Protein AF-A0A1V2P3R8-F1 (afdb_monomer)

Solvent-accessible surface area (backbone atoms only — not comparable to full-atom values): 15754 Å² total; per-residue (Å²): 132,88,71,80,65,53,64,70,58,32,22,53,51,29,21,52,52,18,46,53,40,18,51,54,9,48,53,32,39,76,72,69,43,50,71,68,11,48,52,36,22,52,50,11,49,53,39,21,54,26,21,54,45,32,65,44,81,68,25,54,70,67,24,27,51,45,20,42,51,50,11,52,54,23,34,62,60,14,34,60,38,55,56,49,51,51,42,28,70,30,47,74,46,64,100,39,68,70,55,50,50,51,16,49,50,22,35,50,49,13,52,29,20,41,51,24,15,54,55,21,46,33,43,55,69,67,26,38,68,81,58,63,44,75,93,62,99,80,75,76,79,74,72,74,82,51,72,65,54,52,51,39,31,51,51,13,41,57,35,32,45,65,37,36,51,53,41,43,42,23,37,72,69,43,59,59,93,86,40,67,51,83,73,38,63,80,40,52,60,56,30,12,58,35,23,73,72,34,38,41,58,67,38,53,51,50,52,52,49,41,52,48,44,48,30,46,64,44,72,73,40,69,76,47,63,66,64,76,56,43,53,58,27,55,51,44,23,34,30,19,63,47,10,52,54,38,45,54,49,38,58,35,39,76,71,65,76,41,89,69,97,57,64,60,66,61,50,44,40,45,15,46,12,38,16,39,27,5,48,20,26,41,54,33,37,54,51,36,53,64,59,65,49,61,77,77,78,73,77,70,76,71,77,78,76,74,88,127

Radius of gyration: 23.2 Å; Cα contacts (8 Å, |Δi|>4): 422; chains: 1; bounding box: 75×40×68 Å

Sequence (308 aa):
MTGRSWPRWSAHAAAGWAAAAAGLGAYRIAGGTTTAGWLIAAGGLVGFLVAVACTRPKPPAAAWLGAFAVAAFALAGGVFTVLTVVAFALTGTVDSWTGAARQALCLLGGILFTATAVAARRRAHGLCPRCAQVHDANEPPPPPVSKGVRRTAIAGAVAFVPYVVMKVLWAIGLRIDGMAGPDLTTSDGLYGFLGRYGIDGTSLAALMGMVLLWALVSQWGQVVPRWLLLAPAWLAALLGPYGVVGMGWVLLALTGAVHSELPVWVVAVGALGFGGFGVAAAVTALSFQRRTRPRCVNPQPLPHREPS

Nearest PDB structures (foldseek):
  5aym-assembly1_A  TM=2.188E-01  e=1.722E+00  Bdellovibrio bacteriovorus HD100
  6s4m-assembly1_A  TM=1.386E-01  e=3.645E+00  Homo sapiens
  4u4w-assembly1_A  TM=1.882E-01  e=7.715E+00  Escherichia coli str. K-12 substr. MG1655

Structure (mmCIF, N/CA/C/O backbone):
data_AF-A0A1V2P3R8-F1
#
_entry.id   AF-A0A1V2P3R8-F1
#
loop_
_atom_site.group_PDB
_atom_site.id
_atom_site.type_symbol
_atom_site.label_atom_id
_atom_site.label_alt_id
_atom_site.label_comp_id
_atom_site.label_asym_id
_atom_site.label_entity_id
_atom_site.label_seq_id
_atom_site.pdbx_PDB_ins_code
_atom_site.Cartn_x
_atom_site.Cartn_y
_atom_site.Cartn_z
_atom_site.occupancy
_atom_site.B_iso_or_equiv
_atom_site.auth_seq_id
_atom_site.auth_comp_id
_atom_site.auth_asym_id
_atom_site.auth_atom_id
_atom_site.pdbx_PDB_model_num
ATOM 1 N N . MET A 1 1 ? -22.130 -13.294 27.225 1.00 44.69 1 MET A N 1
ATOM 2 C CA . MET A 1 1 ? -21.576 -13.183 25.856 1.00 44.69 1 MET A CA 1
ATOM 3 C C . MET A 1 1 ? -20.114 -12.773 25.952 1.00 44.69 1 MET A C 1
ATOM 5 O O . MET A 1 1 ? -19.834 -11.633 26.299 1.00 44.69 1 MET A O 1
ATOM 9 N N . THR A 1 2 ? -19.177 -13.686 25.700 1.00 48.47 2 THR A N 1
ATOM 10 C CA . THR A 1 2 ? -17.743 -13.379 25.582 1.00 48.47 2 THR A CA 1
ATOM 11 C C . THR A 1 2 ? -17.521 -12.610 24.281 1.00 48.47 2 THR A C 1
ATOM 13 O O . THR A 1 2 ? -17.147 -13.158 23.246 1.00 48.47 2 THR A O 1
ATOM 16 N N . GLY A 1 3 ? -17.866 -11.320 24.307 1.00 48.50 3 GLY A N 1
ATOM 17 C CA . GLY A 1 3 ? -17.693 -10.418 23.181 1.00 48.50 3 GLY A CA 1
ATOM 18 C C . GLY A 1 3 ? -16.234 -10.460 22.758 1.00 48.50 3 GLY A C 1
ATOM 19 O O . GLY A 1 3 ? -15.368 -10.014 23.507 1.00 48.50 3 GLY A O 1
ATOM 20 N N . ARG A 1 4 ? -15.959 -11.041 21.584 1.00 54.03 4 ARG A N 1
ATOM 21 C CA . ARG A 1 4 ? -14.623 -11.060 20.984 1.00 54.03 4 ARG A CA 1
ATOM 22 C C . ARG A 1 4 ? -14.153 -9.613 20.884 1.00 54.03 4 ARG A C 1
ATOM 24 O O . ARG A 1 4 ? -14.560 -8.880 19.982 1.00 54.03 4 ARG A O 1
ATOM 31 N N . SER A 1 5 ? -13.344 -9.190 21.852 1.00 65.19 5 SER A N 1
ATOM 32 C CA . SER A 1 5 ? -12.730 -7.874 21.865 1.00 65.19 5 SER A CA 1
ATOM 33 C C . SER A 1 5 ? -11.930 -7.755 20.576 1.00 65.19 5 SER A C 1
ATOM 35 O O . SER A 1 5 ? -11.026 -8.561 20.346 1.00 65.19 5 SER A O 1
ATOM 37 N N . TRP A 1 6 ? -12.279 -6.787 19.728 1.00 65.12 6 TRP A N 1
ATOM 38 C CA . TRP A 1 6 ? -11.450 -6.411 18.583 1.00 65.12 6 TRP A CA 1
ATOM 39 C C . TRP A 1 6 ? -10.002 -6.289 19.038 1.00 65.12 6 TRP A C 1
ATOM 41 O O . TRP A 1 6 ? -9.759 -5.821 20.157 1.00 65.12 6 TRP A O 1
ATOM 51 N N . PRO A 1 7 ? -9.059 -6.789 18.241 1.00 77.94 7 PRO A N 1
ATOM 52 C CA . PRO A 1 7 ? -7.950 -7.499 18.824 1.00 77.94 7 PRO A CA 1
ATOM 53 C C . PRO A 1 7 ? -7.069 -6.618 19.698 1.00 77.94 7 PRO A C 1
ATOM 55 O O . PRO A 1 7 ? -6.295 -5.804 19.204 1.00 77.94 7 PRO A O 1
ATOM 58 N N . ARG A 1 8 ? -7.130 -6.855 21.014 1.00 84.62 8 ARG A N 1
ATOM 59 C CA . ARG A 1 8 ? -6.139 -6.337 21.969 1.00 84.62 8 ARG A CA 1
ATOM 60 C C . ARG A 1 8 ? -4.718 -6.748 21.562 1.00 84.62 8 ARG A C 1
ATOM 62 O O . ARG A 1 8 ? -3.776 -6.021 21.856 1.00 84.62 8 ARG A O 1
ATOM 69 N N . TRP A 1 9 ? -4.582 -7.851 20.815 1.00 92.62 9 TRP A N 1
ATOM 70 C CA . TRP A 1 9 ? -3.307 -8.311 20.274 1.00 92.62 9 TRP A CA 1
ATOM 71 C C . TRP A 1 9 ? -2.629 -7.286 19.364 1.00 92.62 9 TRP A C 1
ATOM 73 O O . TRP A 1 9 ? -1.408 -7.295 19.315 1.00 92.62 9 TRP A O 1
ATOM 83 N N . SER A 1 10 ? -3.355 -6.380 18.688 1.00 94.94 10 SER A N 1
ATOM 84 C CA . SER A 1 10 ? -2.720 -5.476 17.716 1.00 94.94 10 SER A CA 1
ATOM 85 C C . SER A 1 10 ? -1.716 -4.533 18.378 1.00 94.94 10 SER A C 1
ATOM 87 O O . SER A 1 10 ? -0.622 -4.354 17.856 1.00 94.94 10 SER A O 1
ATOM 89 N N . ALA A 1 11 ? -2.058 -3.985 19.550 1.00 95.56 11 ALA A N 1
ATOM 90 C CA . ALA A 1 11 ? -1.170 -3.105 20.305 1.00 95.56 11 ALA A CA 1
ATOM 91 C C . ALA A 1 11 ? 0.061 -3.863 20.825 1.00 95.56 11 ALA A C 1
ATOM 93 O O . ALA A 1 11 ? 1.173 -3.352 20.748 1.00 95.56 11 ALA A O 1
ATOM 94 N N . HIS A 1 12 ? -0.119 -5.102 21.291 1.00 96.31 12 HIS A N 1
ATOM 95 C CA . HIS A 1 12 ? 0.992 -5.948 21.736 1.00 96.31 12 HIS A CA 1
ATOM 96 C C . HIS A 1 12 ? 1.896 -6.381 20.574 1.00 96.31 12 HIS A C 1
ATOM 98 O O . HIS A 1 12 ? 3.113 -6.343 20.708 1.00 96.31 12 HIS A O 1
ATOM 104 N N . ALA A 1 13 ? 1.323 -6.724 19.420 1.00 96.75 13 ALA A N 1
ATOM 105 C CA . ALA A 1 13 ? 2.078 -7.056 18.216 1.00 96.75 13 ALA A CA 1
ATOM 106 C C . ALA A 1 13 ? 2.841 -5.839 17.672 1.00 96.75 13 ALA A C 1
ATOM 108 O O . ALA A 1 13 ? 4.009 -5.967 17.321 1.00 96.75 13 ALA A O 1
ATOM 109 N N . ALA A 1 14 ? 2.221 -4.652 17.660 1.00 97.44 14 ALA A N 1
ATOM 110 C CA . ALA A 1 14 ? 2.893 -3.405 17.295 1.00 97.44 14 ALA A CA 1
ATOM 111 C C . ALA A 1 14 ? 4.041 -3.075 18.262 1.00 97.44 14 ALA A C 1
ATOM 113 O O . ALA A 1 14 ? 5.120 -2.695 17.815 1.00 97.44 14 ALA A O 1
ATOM 114 N N . ALA A 1 15 ? 3.841 -3.277 19.570 1.00 97.75 15 ALA A N 1
ATOM 115 C CA . ALA A 1 15 ? 4.892 -3.113 20.571 1.00 97.75 15 ALA A CA 1
ATOM 116 C C . ALA A 1 15 ? 6.042 -4.108 20.348 1.00 97.75 15 ALA A C 1
ATOM 118 O O . ALA A 1 15 ? 7.195 -3.696 20.300 1.00 97.75 15 ALA A O 1
ATOM 119 N N . GLY A 1 16 ? 5.746 -5.395 20.138 1.00 97.75 16 GLY A N 1
ATOM 120 C CA . GLY A 1 16 ? 6.760 -6.411 19.844 1.00 97.75 16 GLY A CA 1
ATOM 121 C C . GLY A 1 16 ? 7.556 -6.100 18.573 1.00 97.75 16 GLY A C 1
ATOM 122 O O . GLY A 1 16 ? 8.784 -6.149 18.588 1.00 97.75 16 GLY A O 1
ATOM 123 N N . TRP A 1 17 ? 6.874 -5.694 17.498 1.00 98.25 17 TRP A N 1
ATOM 124 C CA . TRP A 1 17 ? 7.519 -5.262 16.256 1.00 98.25 17 TRP A CA 1
ATOM 125 C C . TRP A 1 17 ? 8.428 -4.044 16.479 1.00 98.25 17 TRP A C 1
ATOM 127 O O . TRP A 1 17 ? 9.569 -4.030 16.021 1.00 98.25 17 TRP A O 1
ATOM 137 N N . ALA A 1 18 ? 7.962 -3.042 17.230 1.00 97.88 18 ALA A N 1
ATOM 138 C CA . ALA A 1 18 ? 8.725 -1.826 17.504 1.00 97.88 18 ALA A CA 1
ATOM 139 C C . ALA A 1 18 ? 9.934 -2.080 18.420 1.00 97.88 18 ALA A C 1
ATOM 141 O O . ALA A 1 18 ? 10.995 -1.498 18.204 1.00 97.88 18 ALA A O 1
ATOM 142 N N . ALA A 1 19 ? 9.809 -2.993 19.388 1.00 98.00 19 ALA A N 1
ATOM 143 C CA . ALA A 1 19 ? 10.921 -3.448 20.219 1.00 98.00 19 ALA A CA 1
ATOM 144 C C . ALA A 1 19 ? 11.984 -4.187 19.391 1.00 98.00 19 ALA A C 1
ATOM 146 O O . ALA A 1 19 ? 13.174 -3.921 19.548 1.00 98.00 19 ALA A O 1
ATOM 147 N N . ALA A 1 20 ? 11.570 -5.058 18.462 1.00 97.38 20 ALA A N 1
ATOM 148 C CA . ALA A 1 20 ? 12.491 -5.723 17.540 1.00 97.38 20 ALA A CA 1
ATOM 149 C C . ALA A 1 20 ? 13.212 -4.715 16.627 1.00 97.38 20 ALA A C 1
ATOM 151 O O . ALA A 1 20 ? 14.426 -4.807 16.446 1.00 97.38 20 ALA A O 1
ATOM 152 N N . ALA A 1 21 ? 12.492 -3.712 16.109 1.00 96.19 21 ALA A N 1
ATOM 153 C CA . ALA A 1 21 ? 13.096 -2.616 15.355 1.00 96.19 21 ALA A CA 1
ATOM 154 C C . ALA A 1 21 ? 14.113 -1.842 16.212 1.00 96.19 21 ALA A C 1
ATOM 156 O O . ALA A 1 21 ? 15.236 -1.619 15.765 1.00 96.19 21 ALA A O 1
ATOM 157 N N . ALA A 1 22 ? 13.772 -1.510 17.462 1.00 96.88 22 ALA A N 1
ATOM 158 C CA . ALA A 1 22 ? 14.685 -0.827 18.375 1.00 96.88 22 ALA A CA 1
ATOM 159 C C . ALA A 1 22 ? 15.960 -1.646 18.646 1.00 96.88 22 ALA A C 1
ATOM 161 O O . ALA A 1 22 ? 17.065 -1.107 18.577 1.00 96.88 22 ALA A O 1
ATOM 162 N N . GLY A 1 23 ? 15.815 -2.955 18.877 1.00 96.75 23 GLY A N 1
ATOM 163 C CA . GLY A 1 23 ? 16.933 -3.884 19.056 1.00 96.75 23 GLY A CA 1
ATOM 164 C C . GLY A 1 23 ? 17.837 -3.973 17.825 1.00 96.75 23 GLY A C 1
ATOM 165 O O . GLY A 1 23 ? 19.059 -3.935 17.958 1.00 96.75 23 GLY A O 1
ATOM 166 N N . LEU A 1 24 ? 17.261 -3.999 16.618 1.00 94.81 24 LEU A N 1
ATOM 167 C CA . LEU A 1 24 ? 18.029 -3.943 15.369 1.00 94.81 24 LEU A CA 1
ATOM 168 C C . LEU A 1 24 ? 18.813 -2.627 15.237 1.00 94.81 24 LEU A C 1
ATOM 170 O O . LEU A 1 24 ? 19.962 -2.636 14.794 1.00 94.81 24 LEU A O 1
ATOM 174 N N . GLY A 1 25 ? 18.209 -1.502 15.627 1.00 94.06 25 GLY A N 1
ATOM 175 C CA . GLY A 1 25 ? 18.885 -0.205 15.681 1.00 94.06 25 GLY A CA 1
ATOM 176 C C . GLY A 1 25 ? 20.074 -0.214 16.645 1.00 94.06 25 GLY A C 1
ATOM 177 O O . GLY A 1 25 ? 21.173 0.182 16.263 1.00 94.06 25 GLY A O 1
ATOM 178 N N . ALA A 1 26 ? 19.884 -0.749 17.855 1.00 96.12 26 ALA A N 1
ATOM 179 C CA . ALA A 1 26 ? 20.940 -0.894 18.859 1.00 96.12 26 ALA A CA 1
ATOM 180 C C . ALA A 1 26 ? 22.094 -1.787 18.376 1.00 96.12 26 ALA A C 1
ATOM 182 O O . ALA A 1 26 ? 23.259 -1.409 18.496 1.00 96.12 26 ALA A O 1
ATOM 183 N N . TYR A 1 27 ? 21.778 -2.926 17.754 1.00 95.44 27 TYR A N 1
ATOM 184 C CA . TYR A 1 27 ? 22.774 -3.807 17.142 1.00 95.44 27 TYR A CA 1
ATOM 185 C C . TYR A 1 27 ? 23.608 -3.075 16.079 1.00 95.44 27 TYR A C 1
ATOM 187 O O . TYR A 1 27 ? 24.832 -3.187 16.048 1.00 95.44 27 TYR A O 1
ATOM 195 N N . ARG A 1 28 ? 22.962 -2.259 15.238 1.00 94.19 28 ARG A N 1
ATOM 196 C CA . ARG A 1 28 ? 23.640 -1.451 14.213 1.00 94.19 28 ARG A CA 1
ATOM 197 C C . ARG A 1 28 ? 24.540 -0.361 14.781 1.00 94.19 28 ARG A C 1
ATOM 199 O O . ARG A 1 28 ? 25.601 -0.112 14.207 1.00 94.19 28 ARG A O 1
ATOM 206 N N . ILE A 1 29 ? 24.139 0.260 15.889 1.00 94.56 29 ILE A N 1
ATOM 207 C CA . ILE A 1 29 ? 24.979 1.224 16.610 1.00 94.56 29 ILE A CA 1
ATOM 208 C C . ILE A 1 29 ? 26.232 0.522 17.141 1.00 94.56 29 ILE A C 1
ATOM 210 O O . ILE A 1 29 ? 27.336 1.011 16.916 1.00 94.56 29 ILE A O 1
ATOM 214 N N . ALA A 1 30 ? 26.075 -0.648 17.769 1.00 94.62 30 ALA A N 1
ATOM 215 C CA . ALA A 1 30 ? 27.198 -1.441 18.272 1.00 94.62 30 ALA A CA 1
ATOM 216 C C . ALA A 1 30 ? 28.152 -1.895 17.149 1.00 94.62 30 ALA A C 1
ATOM 218 O O . ALA A 1 30 ? 29.358 -1.962 17.357 1.00 94.62 30 ALA A O 1
ATOM 219 N N . GLY A 1 31 ? 27.626 -2.148 15.946 1.00 93.94 31 GLY A N 1
ATOM 220 C CA . GLY A 1 31 ? 28.405 -2.474 14.747 1.00 93.94 31 GLY A CA 1
ATOM 221 C C . GLY A 1 31 ? 29.019 -1.276 14.004 1.00 93.94 31 GLY A C 1
ATOM 222 O O . GLY A 1 31 ? 29.511 -1.455 12.894 1.00 93.94 31 GLY A O 1
ATOM 223 N N . GLY A 1 32 ? 28.957 -0.055 14.551 1.00 91.81 32 GLY A N 1
ATOM 224 C CA . GLY A 1 32 ? 29.596 1.138 13.975 1.00 91.81 32 GLY A CA 1
ATOM 225 C C . GLY A 1 32 ? 28.764 1.920 12.947 1.00 91.81 32 GLY A C 1
ATOM 226 O O . GLY A 1 32 ? 29.203 2.964 12.467 1.00 91.81 32 GLY A O 1
ATOM 227 N N . THR A 1 33 ? 27.539 1.489 12.628 1.00 81.75 33 THR A N 1
ATOM 228 C CA . THR A 1 33 ? 26.622 2.247 11.753 1.00 81.75 33 THR A CA 1
ATOM 229 C C . THR A 1 33 ? 25.757 3.204 12.571 1.00 81.75 33 THR A C 1
ATOM 231 O O . THR A 1 33 ? 24.665 2.863 13.027 1.00 81.75 33 THR A O 1
ATOM 234 N N . THR A 1 34 ? 26.252 4.424 12.777 1.00 81.31 34 THR A N 1
ATOM 235 C CA . THR A 1 34 ? 25.714 5.314 13.814 1.00 81.31 34 THR A CA 1
ATOM 236 C C . THR A 1 34 ? 24.384 5.959 13.421 1.00 81.31 34 THR A C 1
ATOM 238 O O . THR A 1 34 ? 23.381 5.715 14.084 1.00 81.31 34 THR A O 1
ATOM 241 N N . THR A 1 35 ? 24.305 6.727 12.331 1.00 91.62 35 THR A N 1
ATOM 242 C CA . THR A 1 35 ? 23.112 7.556 12.052 1.00 91.62 35 THR A CA 1
ATOM 243 C C . THR A 1 35 ? 21.839 6.738 11.821 1.00 91.62 35 THR A C 1
ATOM 245 O O . THR A 1 35 ? 20.824 6.952 12.481 1.00 91.62 35 THR A O 1
ATOM 248 N N . ALA A 1 36 ? 21.881 5.763 10.906 1.00 87.50 36 ALA A N 1
ATOM 249 C CA . ALA A 1 36 ? 20.721 4.919 10.618 1.00 87.50 36 ALA A CA 1
ATOM 250 C C . ALA A 1 36 ? 20.346 4.032 11.818 1.00 87.50 36 ALA A C 1
ATOM 252 O O . ALA A 1 36 ? 19.161 3.821 12.074 1.00 87.50 36 ALA A O 1
ATOM 253 N N . GLY A 1 37 ? 21.343 3.544 12.565 1.00 89.94 37 GLY A N 1
ATOM 254 C CA . GLY A 1 37 ? 21.129 2.773 13.788 1.00 89.94 37 GLY A CA 1
ATOM 255 C C . GLY A 1 37 ? 20.372 3.579 14.845 1.00 89.94 37 GLY A C 1
ATOM 256 O O . GLY A 1 37 ? 19.355 3.107 15.349 1.00 89.94 37 GLY A O 1
ATOM 257 N N . TRP A 1 38 ? 20.791 4.825 15.098 1.00 93.44 38 TRP A N 1
ATOM 258 C CA . TRP A 1 38 ? 20.117 5.741 16.025 1.00 93.44 38 TRP A CA 1
ATOM 259 C C . TRP A 1 38 ? 18.684 6.068 15.611 1.00 93.44 38 TRP A C 1
ATOM 261 O O . TRP A 1 38 ? 17.787 6.004 16.450 1.00 93.44 38 TRP A O 1
ATOM 271 N N . LEU A 1 39 ? 18.439 6.355 14.330 1.00 92.94 39 LEU A N 1
ATOM 272 C CA . LEU A 1 39 ? 17.086 6.640 13.837 1.00 92.94 39 LEU A CA 1
ATOM 273 C C . LEU A 1 39 ? 16.145 5.441 14.010 1.00 92.94 39 LEU A C 1
ATOM 275 O O . LEU A 1 39 ? 15.011 5.604 14.462 1.00 92.94 39 LEU A O 1
ATOM 279 N N . ILE A 1 40 ? 16.620 4.233 13.695 1.00 92.81 40 ILE A N 1
ATOM 280 C CA . ILE A 1 40 ? 15.847 2.998 13.870 1.00 92.81 40 ILE A CA 1
ATOM 281 C C . ILE A 1 40 ? 15.598 2.727 15.362 1.00 92.81 40 ILE A C 1
ATOM 283 O O . ILE A 1 40 ? 14.469 2.415 15.741 1.00 92.81 40 ILE A O 1
ATOM 287 N N . ALA A 1 41 ? 16.619 2.886 16.211 1.00 95.19 41 ALA A N 1
ATOM 288 C CA . ALA A 1 41 ? 16.515 2.674 17.653 1.00 95.19 41 ALA A CA 1
ATOM 289 C C . ALA A 1 41 ? 15.509 3.636 18.302 1.00 95.19 41 ALA A C 1
ATOM 291 O O . ALA A 1 41 ? 14.582 3.202 18.989 1.00 95.19 41 ALA A O 1
ATOM 292 N N . ALA A 1 42 ? 15.649 4.937 18.034 1.00 95.50 42 ALA A N 1
ATOM 293 C CA . ALA A 1 42 ? 14.770 5.971 18.567 1.00 95.50 42 ALA A CA 1
ATOM 294 C C . ALA A 1 42 ? 13.335 5.822 18.043 1.00 95.50 42 ALA A C 1
ATOM 296 O O . ALA A 1 42 ? 12.386 5.846 18.828 1.00 95.50 42 ALA A O 1
ATOM 297 N N . GLY A 1 43 ? 13.163 5.600 16.735 1.00 95.25 43 GLY A N 1
ATOM 298 C CA . GLY A 1 43 ? 11.850 5.366 16.134 1.00 95.25 43 GLY A CA 1
ATOM 299 C C . GLY A 1 43 ? 11.161 4.118 16.696 1.00 95.25 43 GLY A C 1
ATOM 300 O O . GLY A 1 43 ? 9.973 4.162 17.017 1.00 95.25 43 GLY A O 1
ATOM 301 N N . GLY A 1 44 ? 11.912 3.028 16.885 1.00 96.25 44 GLY A N 1
ATOM 302 C CA . GLY A 1 44 ? 11.428 1.802 17.519 1.00 96.25 44 GLY A CA 1
ATOM 303 C C . GLY A 1 44 ? 11.001 2.022 18.972 1.00 96.25 44 GLY A C 1
ATOM 304 O O . GLY A 1 44 ? 9.915 1.595 19.361 1.00 96.25 44 GLY A O 1
ATOM 305 N N . LEU A 1 45 ? 11.788 2.761 19.762 1.00 97.62 45 LEU A N 1
ATOM 306 C CA . LEU A 1 45 ? 11.443 3.091 21.148 1.00 97.62 45 LEU A CA 1
ATOM 307 C C . LEU A 1 45 ? 10.173 3.952 21.236 1.00 97.62 45 LEU A C 1
ATOM 309 O O . LEU A 1 45 ? 9.270 3.643 22.014 1.00 97.62 45 LEU A O 1
ATOM 313 N N . VAL A 1 46 ? 10.061 4.994 20.406 1.00 97.62 46 VAL A N 1
ATOM 314 C CA . VAL A 1 46 ? 8.848 5.826 20.323 1.00 97.62 46 VAL A CA 1
ATOM 315 C C . VAL A 1 46 ? 7.642 4.975 19.927 1.00 97.62 46 VAL A C 1
ATOM 317 O O . VAL A 1 46 ? 6.601 5.037 20.584 1.00 97.62 46 VAL A O 1
ATOM 320 N N . GLY A 1 47 ? 7.786 4.129 18.901 1.00 97.44 47 GLY A N 1
ATOM 321 C CA . GLY A 1 47 ? 6.747 3.195 18.474 1.00 97.44 47 GLY A CA 1
ATOM 322 C C . GLY A 1 47 ? 6.301 2.260 19.599 1.00 97.44 47 GLY A C 1
ATOM 323 O O . GLY A 1 47 ? 5.100 2.084 19.813 1.00 97.44 47 GLY A O 1
ATOM 324 N N . PHE A 1 48 ? 7.246 1.711 20.365 1.00 98.31 48 PHE A N 1
ATOM 325 C CA . PHE A 1 48 ? 6.965 0.846 21.508 1.00 98.31 48 PHE A CA 1
ATOM 326 C C . PHE A 1 48 ? 6.143 1.572 22.579 1.00 98.31 48 PHE A C 1
ATOM 328 O O . PHE A 1 48 ? 5.079 1.088 22.969 1.00 98.31 48 PHE A O 1
ATOM 335 N N . LEU A 1 49 ? 6.578 2.761 23.007 1.00 98.00 49 LEU A N 1
ATOM 336 C CA . LEU A 1 49 ? 5.883 3.552 24.028 1.00 98.00 49 LEU A CA 1
ATOM 337 C C . LEU A 1 49 ? 4.462 3.933 23.590 1.00 98.00 49 LEU A C 1
ATOM 339 O O . LEU A 1 49 ? 3.512 3.813 24.367 1.00 98.00 49 LEU A O 1
ATOM 343 N N . VAL A 1 50 ? 4.298 4.332 22.328 1.00 97.88 50 VAL A N 1
ATOM 344 C CA . VAL A 1 50 ? 2.998 4.643 21.719 1.00 97.88 50 VAL A CA 1
ATOM 345 C C . VAL A 1 50 ? 2.079 3.416 21.696 1.00 97.88 50 VAL A C 1
ATOM 347 O O . VAL A 1 50 ? 0.902 3.510 22.066 1.00 97.88 50 VAL A O 1
ATOM 350 N N . ALA A 1 51 ? 2.599 2.252 21.298 1.00 97.38 51 ALA A N 1
ATOM 351 C CA . ALA A 1 51 ? 1.840 1.006 21.259 1.00 97.38 51 ALA A CA 1
ATOM 352 C C . ALA A 1 51 ? 1.415 0.557 22.668 1.00 97.38 51 ALA A C 1
ATOM 354 O O . ALA A 1 51 ? 0.248 0.216 22.881 1.00 97.38 51 ALA A O 1
ATOM 355 N N . VAL A 1 52 ? 2.316 0.648 23.653 1.00 97.50 52 VAL A N 1
ATOM 356 C CA . VAL A 1 52 ? 2.016 0.377 25.067 1.00 97.50 52 VAL A CA 1
ATOM 357 C C . VAL A 1 52 ? 0.960 1.348 25.596 1.00 97.50 52 VAL A C 1
ATOM 359 O O . VAL A 1 52 ? -0.015 0.907 26.204 1.00 97.50 52 VAL A O 1
ATOM 362 N N . ALA A 1 53 ? 1.059 2.649 25.308 1.00 96.94 53 ALA A N 1
ATOM 363 C CA . ALA A 1 53 ? 0.049 3.632 25.709 1.00 96.94 53 ALA A CA 1
ATOM 364 C C . ALA A 1 53 ? -1.342 3.322 25.121 1.00 96.94 53 ALA A C 1
ATOM 366 O O . ALA A 1 53 ? -2.363 3.540 25.781 1.00 96.94 53 ALA A O 1
ATOM 367 N N . CYS A 1 54 ? -1.394 2.740 23.919 1.00 96.50 54 CYS A N 1
ATOM 368 C CA . CYS A 1 54 ? -2.631 2.274 23.300 1.00 96.50 54 CYS A CA 1
ATOM 369 C C . CYS A 1 54 ? -3.251 1.046 23.991 1.00 96.50 54 CYS A C 1
ATOM 371 O O . CYS A 1 54 ? -4.428 0.775 23.764 1.00 96.50 54 CYS A O 1
ATOM 373 N N . THR A 1 55 ? -2.547 0.300 24.847 1.00 95.88 55 THR A N 1
ATOM 374 C CA . THR A 1 55 ? -3.136 -0.852 25.572 1.00 95.88 55 THR A CA 1
ATOM 375 C C . THR A 1 55 ? -4.132 -0.435 26.660 1.00 95.88 55 THR A C 1
ATOM 377 O O . THR A 1 55 ? -5.012 -1.220 27.015 1.00 95.88 55 THR A O 1
ATOM 380 N N . ARG A 1 56 ? -4.074 0.822 27.126 1.00 95.00 56 ARG A N 1
ATOM 381 C CA . ARG A 1 56 ? -4.945 1.353 28.188 1.00 95.00 56 ARG A CA 1
ATOM 382 C C . ARG A 1 56 ? -6.438 1.228 27.834 1.00 95.00 56 ARG A C 1
ATOM 384 O O . ARG A 1 56 ? -6.791 1.369 26.662 1.00 95.00 56 ARG A O 1
ATOM 391 N N . PRO A 1 57 ? -7.342 1.032 28.815 1.00 91.69 57 PRO A N 1
ATOM 392 C CA . PRO A 1 57 ? -8.785 0.961 28.560 1.00 91.69 57 PRO A CA 1
ATOM 393 C C . PRO A 1 57 ? -9.341 2.216 27.873 1.00 91.69 57 PRO A C 1
ATOM 395 O O . PRO A 1 57 ? -10.113 2.104 26.923 1.00 91.69 57 PRO A O 1
ATOM 398 N N . LYS A 1 58 ? -8.885 3.396 28.315 1.00 93.69 58 LYS A N 1
ATOM 399 C CA . LYS A 1 58 ? -9.168 4.711 27.725 1.00 93.69 58 LYS A CA 1
ATOM 400 C C . LYS A 1 58 ? -7.843 5.357 27.297 1.00 93.69 58 LYS A C 1
ATOM 402 O O . LYS A 1 58 ? -7.248 6.093 28.085 1.00 93.69 58 LYS A O 1
ATOM 407 N N . PRO A 1 59 ? -7.306 5.018 26.113 1.00 94.25 59 PRO A N 1
ATOM 408 C CA . PRO A 1 59 ? -6.037 5.578 25.668 1.00 94.25 59 PRO A CA 1
ATOM 409 C C . PRO A 1 59 ? -6.201 7.085 25.394 1.00 94.25 59 PRO A C 1
ATOM 411 O O . PRO A 1 59 ? -7.210 7.479 24.802 1.00 94.25 59 PRO A O 1
ATOM 414 N N . PRO A 1 60 ? -5.242 7.934 25.808 1.00 96.88 60 PRO A N 1
ATOM 415 C CA . PRO A 1 60 ? -5.310 9.371 25.555 1.00 96.88 60 PRO A CA 1
ATOM 416 C C . PRO A 1 60 ? -5.223 9.672 24.053 1.00 96.88 60 PRO A C 1
ATOM 418 O O . PRO A 1 60 ? -4.691 8.869 23.282 1.00 96.88 60 PRO A O 1
ATOM 421 N N . ALA A 1 61 ? -5.692 10.855 23.638 1.00 96.69 61 ALA A N 1
ATOM 422 C CA . ALA A 1 61 ? -5.681 11.264 22.231 1.00 96.69 61 ALA A CA 1
ATOM 423 C C . ALA A 1 61 ? -4.288 11.189 21.591 1.00 96.69 61 ALA A C 1
ATOM 425 O O . ALA A 1 61 ? -4.124 10.637 20.502 1.00 96.69 61 ALA A O 1
ATOM 426 N N . ALA A 1 62 ? -3.277 11.643 22.333 1.00 97.31 62 ALA A N 1
ATOM 427 C CA . ALA A 1 62 ? -1.878 11.584 21.931 1.00 97.31 62 ALA A CA 1
ATOM 428 C C . ALA A 1 62 ? -1.402 10.161 21.585 1.00 97.31 62 ALA A C 1
ATOM 430 O O . ALA A 1 62 ? -0.599 10.001 20.673 1.00 97.31 62 ALA A O 1
ATOM 431 N N . ALA A 1 63 ? -1.914 9.119 22.252 1.00 96.56 63 ALA A N 1
ATOM 432 C CA . ALA A 1 63 ? -1.483 7.746 21.992 1.00 96.56 63 ALA A CA 1
ATOM 433 C C . ALA A 1 63 ? -1.958 7.250 20.620 1.00 96.56 63 ALA A C 1
ATOM 435 O O . ALA A 1 63 ? -1.161 6.732 19.842 1.00 96.56 63 ALA A O 1
ATOM 436 N N . TRP A 1 64 ? -3.241 7.427 20.284 1.00 96.31 64 TRP A N 1
ATOM 437 C CA . TRP A 1 64 ? -3.744 6.956 18.990 1.00 96.31 64 TRP A CA 1
ATOM 438 C C . TRP A 1 64 ? -3.337 7.873 17.829 1.00 96.31 64 TRP A C 1
ATOM 440 O O . TRP A 1 64 ? -3.138 7.374 16.723 1.00 96.31 64 TRP A O 1
ATOM 450 N N . LEU A 1 65 ? -3.146 9.177 18.067 1.00 97.19 65 LEU A N 1
ATOM 451 C CA . LEU A 1 65 ? -2.527 10.087 17.094 1.00 97.19 65 LEU A CA 1
ATOM 452 C C . LEU A 1 65 ? -1.062 9.721 16.841 1.00 97.19 65 LEU A C 1
ATOM 454 O O . LEU A 1 65 ? -0.656 9.605 15.688 1.00 97.19 65 LEU A O 1
ATOM 458 N N . GLY A 1 66 ? -0.297 9.454 17.902 1.00 97.12 66 GLY A N 1
ATOM 459 C CA . GLY A 1 66 ? 1.075 8.963 17.798 1.00 97.12 66 GLY A CA 1
ATOM 460 C C . GLY A 1 66 ? 1.149 7.646 17.028 1.00 97.12 66 GLY A C 1
ATOM 461 O O . GLY A 1 66 ? 2.009 7.484 16.170 1.00 97.12 66 GLY A O 1
ATOM 462 N N . ALA A 1 67 ? 0.199 6.731 17.245 1.00 96.94 67 ALA A N 1
ATOM 463 C CA . ALA A 1 67 ? 0.143 5.476 16.499 1.00 96.94 67 ALA A CA 1
ATOM 464 C C . ALA A 1 67 ? -0.133 5.704 15.003 1.00 96.94 67 ALA A C 1
ATOM 466 O O . ALA A 1 67 ? 0.469 5.027 14.174 1.00 96.94 67 ALA A O 1
ATOM 467 N N . PHE A 1 68 ? -0.976 6.678 14.635 1.00 97.00 68 PHE A N 1
ATOM 468 C CA . PHE A 1 68 ? -1.138 7.077 13.232 1.00 97.00 68 PHE A CA 1
ATOM 469 C C . PHE A 1 68 ? 0.129 7.708 12.649 1.00 97.00 68 PHE A C 1
ATOM 471 O O . PHE A 1 68 ? 0.456 7.421 11.502 1.00 97.00 68 PHE A O 1
ATOM 478 N N . ALA A 1 69 ? 0.858 8.522 13.416 1.00 96.56 69 ALA A N 1
ATOM 479 C CA . ALA A 1 69 ? 2.115 9.114 12.961 1.00 96.56 69 ALA A CA 1
ATOM 480 C C . ALA A 1 69 ? 3.187 8.040 12.699 1.00 96.56 69 ALA A C 1
ATOM 482 O O . ALA A 1 69 ? 3.797 8.022 11.631 1.00 96.56 69 ALA A O 1
ATOM 483 N N . VAL A 1 70 ? 3.353 7.089 13.626 1.00 96.62 70 VAL A N 1
ATOM 484 C CA . VAL A 1 70 ? 4.263 5.942 13.455 1.00 96.62 70 VAL A CA 1
ATOM 485 C C . VAL A 1 70 ? 3.829 5.075 12.272 1.00 96.62 70 VAL A C 1
ATOM 487 O O . VAL A 1 70 ? 4.668 4.673 11.469 1.00 96.62 70 VAL A O 1
ATOM 490 N N . ALA A 1 71 ? 2.522 4.832 12.114 1.00 95.88 71 ALA A N 1
ATOM 491 C CA . ALA A 1 71 ? 1.993 4.117 10.957 1.00 95.88 71 ALA A CA 1
ATOM 492 C C . ALA A 1 71 ? 2.332 4.830 9.645 1.00 95.88 71 ALA A C 1
ATOM 494 O O . ALA A 1 71 ? 2.811 4.185 8.720 1.00 95.88 71 ALA A O 1
ATOM 495 N N . ALA A 1 72 ? 2.116 6.145 9.562 1.00 93.31 72 ALA A N 1
ATOM 496 C CA . ALA A 1 72 ? 2.408 6.933 8.369 1.00 93.31 72 ALA A CA 1
ATOM 497 C C . ALA A 1 72 ? 3.898 6.874 8.005 1.00 93.31 72 ALA A C 1
ATOM 499 O O . ALA A 1 72 ? 4.231 6.634 6.847 1.00 93.31 72 ALA A O 1
ATOM 500 N N . PHE A 1 73 ? 4.786 7.007 8.994 1.00 92.88 73 PHE A N 1
ATOM 501 C CA . PHE A 1 73 ? 6.230 6.887 8.788 1.00 92.88 73 PHE A CA 1
ATOM 502 C C . PHE A 1 73 ? 6.633 5.486 8.299 1.00 92.88 73 PHE A C 1
ATOM 504 O O . PHE A 1 73 ? 7.366 5.348 7.321 1.00 92.88 73 PHE A O 1
ATOM 511 N N . ALA A 1 74 ? 6.110 4.431 8.929 1.00 94.31 74 ALA A N 1
ATOM 512 C CA . ALA A 1 74 ? 6.389 3.055 8.523 1.00 94.31 74 ALA A CA 1
ATOM 513 C C . ALA A 1 74 ? 5.838 2.743 7.117 1.00 94.31 74 ALA A C 1
ATOM 515 O O . ALA A 1 74 ? 6.531 2.138 6.302 1.00 94.31 74 ALA A O 1
ATOM 516 N N . LEU A 1 75 ? 4.629 3.213 6.790 1.00 92.12 75 LEU A N 1
ATOM 517 C CA . LEU A 1 75 ? 4.040 3.073 5.455 1.00 92.12 75 LEU A CA 1
ATOM 518 C C . LEU A 1 75 ? 4.829 3.840 4.390 1.00 92.12 75 LEU A C 1
ATOM 520 O O . LEU A 1 75 ? 4.959 3.336 3.278 1.00 92.12 75 LEU A O 1
ATOM 524 N N . ALA A 1 76 ? 5.400 5.002 4.720 1.00 89.69 76 ALA A N 1
ATOM 525 C CA . ALA A 1 76 ? 6.287 5.726 3.813 1.00 89.69 76 ALA A CA 1
ATOM 526 C C . ALA A 1 76 ? 7.529 4.889 3.459 1.00 89.69 76 ALA A C 1
ATOM 528 O O . ALA A 1 76 ? 7.879 4.779 2.288 1.00 89.69 76 ALA A O 1
ATOM 529 N N . GLY A 1 77 ? 8.135 4.205 4.438 1.00 89.06 77 GLY A N 1
ATOM 530 C CA . GLY A 1 77 ? 9.221 3.246 4.184 1.00 89.06 77 GLY A CA 1
ATOM 531 C C . GLY A 1 77 ? 8.786 1.995 3.404 1.00 89.06 77 GLY A C 1
ATOM 532 O O . GLY A 1 77 ? 9.599 1.367 2.729 1.00 89.06 77 GLY A O 1
ATOM 533 N N . GLY A 1 78 ? 7.501 1.639 3.472 1.00 89.75 78 GLY A N 1
ATOM 534 C CA . GLY A 1 78 ? 6.902 0.509 2.761 1.00 89.75 78 GLY A CA 1
ATOM 535 C C . GLY A 1 78 ? 6.322 0.846 1.383 1.00 89.75 78 GLY A C 1
ATOM 536 O O . GLY A 1 78 ? 5.809 -0.060 0.729 1.00 89.75 78 GLY A O 1
ATOM 537 N N . VAL A 1 79 ? 6.384 2.102 0.922 1.00 89.06 79 VAL A N 1
ATOM 538 C CA . VAL A 1 79 ? 5.694 2.557 -0.304 1.00 89.06 79 VAL A CA 1
ATOM 539 C C . VAL A 1 79 ? 6.096 1.756 -1.549 1.00 89.06 79 VAL A C 1
ATOM 541 O O . VAL A 1 79 ? 5.254 1.406 -2.373 1.00 89.06 79 VAL A O 1
ATOM 544 N N . PHE A 1 80 ? 7.370 1.373 -1.638 1.00 89.62 80 PHE A N 1
ATOM 545 C CA . PHE A 1 80 ? 7.918 0.614 -2.763 1.00 89.62 80 PHE A CA 1
ATOM 546 C C . PHE A 1 80 ? 7.593 -0.885 -2.722 1.00 89.62 80 PHE A C 1
ATOM 548 O O . PHE A 1 80 ? 7.835 -1.578 -3.706 1.00 89.62 80 PHE A O 1
ATOM 555 N N . THR A 1 81 ? 6.979 -1.392 -1.643 1.00 90.12 81 THR A N 1
ATOM 556 C CA . THR A 1 81 ? 6.630 -2.821 -1.525 1.00 90.12 81 THR A CA 1
ATOM 557 C C . THR A 1 81 ? 5.731 -3.275 -2.672 1.00 90.12 81 THR A C 1
ATOM 559 O O . THR A 1 81 ? 5.877 -4.393 -3.152 1.00 90.12 81 THR A O 1
ATOM 562 N N . VAL A 1 82 ? 4.821 -2.413 -3.145 1.00 88.81 82 VAL A N 1
ATOM 563 C CA . VAL A 1 82 ? 3.947 -2.737 -4.286 1.00 88.81 82 VAL A CA 1
ATOM 564 C C . VAL A 1 82 ? 4.765 -3.014 -5.536 1.00 88.81 82 VAL A C 1
ATOM 566 O O . VAL A 1 82 ? 4.511 -4.004 -6.212 1.00 88.81 82 VAL A O 1
ATOM 569 N N . LEU A 1 83 ? 5.757 -2.170 -5.826 1.00 90.50 83 LEU A N 1
ATOM 570 C CA . LEU A 1 83 ? 6.605 -2.338 -7.003 1.00 90.50 83 LEU A CA 1
ATOM 571 C C . LEU A 1 83 ? 7.452 -3.598 -6.886 1.00 90.50 83 LEU A C 1
ATOM 573 O O . LEU A 1 83 ? 7.536 -4.346 -7.847 1.00 90.50 83 LEU A O 1
ATOM 577 N N . THR A 1 84 ? 7.986 -3.884 -5.699 1.00 92.38 84 THR A N 1
ATOM 578 C CA . THR A 1 84 ? 8.729 -5.120 -5.431 1.00 92.38 84 THR A CA 1
ATOM 579 C C . THR A 1 84 ? 7.861 -6.366 -5.622 1.00 92.38 84 THR A C 1
ATOM 581 O O . THR A 1 84 ? 8.310 -7.341 -6.215 1.00 92.38 84 THR A O 1
ATOM 584 N N . VAL A 1 85 ? 6.602 -6.342 -5.167 1.00 90.25 85 VAL A N 1
ATOM 585 C CA . VAL A 1 85 ? 5.654 -7.452 -5.369 1.00 90.25 85 VAL A CA 1
ATOM 586 C C . VAL A 1 85 ? 5.293 -7.609 -6.844 1.00 90.25 85 VAL A C 1
ATOM 588 O O . VAL A 1 85 ? 5.235 -8.733 -7.331 1.00 90.25 85 VAL A O 1
ATOM 591 N N . VAL A 1 86 ? 5.062 -6.505 -7.560 1.00 89.50 86 VAL A N 1
ATOM 592 C CA . VAL A 1 86 ? 4.772 -6.531 -9.000 1.00 89.50 86 VAL A CA 1
ATOM 593 C C . VAL A 1 86 ? 5.976 -7.050 -9.784 1.00 89.50 86 VAL A C 1
ATOM 595 O O . VAL A 1 86 ? 5.800 -7.931 -10.617 1.00 89.50 86 VAL A O 1
ATOM 598 N N . ALA A 1 87 ? 7.185 -6.568 -9.488 1.00 91.00 87 ALA A N 1
ATOM 599 C CA . ALA A 1 87 ? 8.421 -7.054 -10.090 1.00 91.00 87 ALA A CA 1
ATOM 600 C C . ALA A 1 87 ? 8.564 -8.562 -9.863 1.00 91.00 87 ALA A C 1
ATOM 602 O O . ALA A 1 87 ? 8.602 -9.312 -10.830 1.00 91.00 87 ALA A O 1
ATOM 603 N N . PHE A 1 88 ? 8.473 -9.018 -8.611 1.00 92.88 88 PHE A N 1
ATOM 604 C CA . PHE A 1 88 ? 8.543 -10.441 -8.282 1.00 92.88 88 PHE A CA 1
ATOM 605 C C . PHE A 1 88 ? 7.478 -11.279 -8.999 1.00 92.88 88 PHE A C 1
ATOM 607 O O . PHE A 1 88 ? 7.782 -12.350 -9.514 1.00 92.88 88 PHE A O 1
ATOM 614 N N . ALA A 1 89 ? 6.232 -10.804 -9.067 1.00 91.38 89 ALA A N 1
ATOM 615 C CA . ALA A 1 89 ? 5.152 -11.522 -9.739 1.00 91.38 89 ALA A CA 1
ATOM 616 C C . ALA A 1 89 ? 5.360 -11.630 -11.259 1.00 91.38 89 ALA A C 1
ATOM 618 O O . ALA A 1 89 ? 4.923 -12.605 -11.868 1.00 91.38 89 ALA A O 1
ATOM 619 N N . LEU A 1 90 ? 6.001 -10.633 -11.873 1.00 89.38 90 LEU A N 1
ATOM 620 C CA . LEU A 1 90 ? 6.236 -10.590 -13.313 1.00 89.38 90 LEU A CA 1
ATOM 621 C C . LEU A 1 90 ? 7.527 -11.323 -13.706 1.00 89.38 90 LEU A C 1
ATOM 623 O O . LEU A 1 90 ? 7.508 -12.111 -14.650 1.00 89.38 90 LEU A O 1
ATOM 627 N N . THR A 1 91 ? 8.627 -11.099 -12.988 1.00 89.75 91 THR A N 1
ATOM 628 C CA . THR A 1 91 ? 9.970 -11.589 -13.347 1.00 89.75 91 THR A CA 1
ATOM 629 C C . THR A 1 91 ? 10.423 -12.799 -12.532 1.00 89.75 91 THR A C 1
ATOM 631 O O . THR A 1 91 ? 11.393 -13.453 -12.898 1.00 89.75 91 THR A O 1
ATOM 634 N N . GLY A 1 92 ? 9.760 -13.108 -11.414 1.00 91.00 92 GLY A N 1
ATOM 635 C CA . GLY A 1 92 ? 10.205 -14.132 -10.462 1.00 91.00 92 GLY A CA 1
ATOM 636 C C . GLY A 1 92 ? 11.389 -13.705 -9.584 1.00 91.00 92 GLY A C 1
ATOM 637 O O . GLY A 1 92 ? 11.887 -14.512 -8.799 1.00 91.00 92 GLY A O 1
ATOM 638 N N . THR A 1 93 ? 11.847 -12.454 -9.687 1.00 92.00 93 THR A N 1
ATOM 639 C CA . THR A 1 93 ? 13.039 -11.942 -8.995 1.00 92.00 93 THR A CA 1
ATOM 640 C C . THR A 1 93 ? 12.781 -10.584 -8.340 1.00 92.00 93 THR A C 1
ATOM 642 O O . THR A 1 93 ? 11.796 -9.904 -8.620 1.00 92.00 93 THR A O 1
ATOM 645 N N . VAL A 1 94 ? 13.661 -10.192 -7.418 1.00 94.44 94 VAL A N 1
ATOM 646 C CA . VAL A 1 94 ? 13.694 -8.850 -6.818 1.00 94.44 94 VAL A CA 1
ATOM 647 C C . VAL A 1 94 ? 15.127 -8.333 -6.849 1.00 94.44 94 VAL A C 1
ATOM 649 O O . VAL A 1 94 ? 16.054 -9.118 -6.653 1.00 94.44 94 VAL A O 1
ATOM 652 N N . ASP A 1 95 ? 15.315 -7.022 -7.014 1.00 90.94 95 ASP A N 1
ATOM 653 C CA . ASP A 1 95 ? 16.652 -6.404 -7.096 1.00 90.94 95 ASP A CA 1
ATOM 654 C C . ASP A 1 95 ? 17.508 -6.691 -5.855 1.00 90.94 95 ASP A C 1
ATOM 656 O O . ASP A 1 95 ? 18.723 -6.865 -5.915 1.00 90.94 95 ASP A O 1
ATOM 660 N N . SER A 1 96 ? 16.862 -6.740 -4.688 1.00 95.25 96 SER A N 1
ATOM 661 C CA . SER A 1 96 ? 17.509 -7.114 -3.440 1.00 95.25 96 SER A CA 1
ATOM 662 C C . SER A 1 96 ? 16.512 -7.725 -2.472 1.00 95.25 96 SER A C 1
ATOM 664 O O . SER A 1 96 ? 15.622 -7.039 -1.964 1.00 95.25 96 SER A O 1
ATOM 666 N N . TRP A 1 97 ? 16.729 -8.988 -2.106 1.00 94.38 97 TRP A N 1
ATOM 667 C CA . TRP A 1 97 ? 15.961 -9.658 -1.053 1.00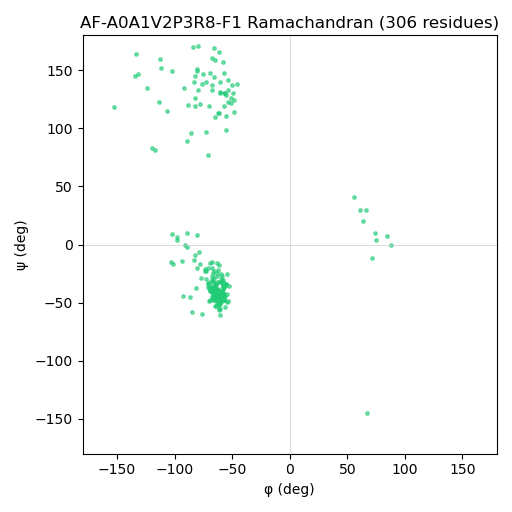 94.38 97 TRP A CA 1
ATOM 668 C C . TRP A 1 97 ? 16.017 -8.907 0.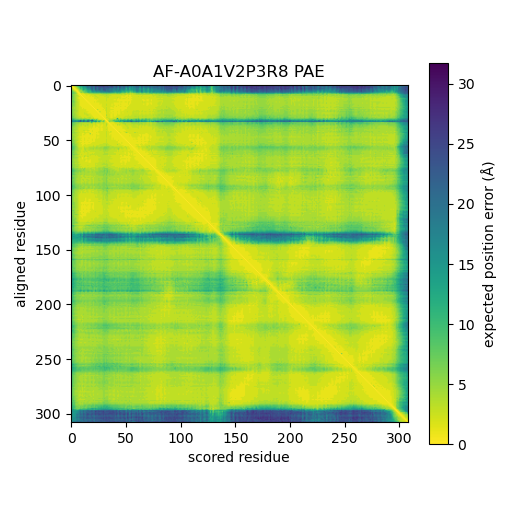283 1.00 94.38 97 TRP A C 1
ATOM 670 O O . TRP A 1 97 ? 15.021 -8.828 0.997 1.00 94.38 97 TRP A O 1
ATOM 680 N N . THR A 1 98 ? 17.150 -8.274 0.603 1.00 94.31 98 THR A N 1
ATOM 681 C CA . THR A 1 98 ? 17.281 -7.463 1.827 1.00 94.31 98 THR A CA 1
ATOM 682 C C . THR A 1 98 ? 16.491 -6.154 1.757 1.00 94.31 98 THR A C 1
ATOM 684 O O . THR A 1 98 ? 15.997 -5.669 2.779 1.00 94.31 98 THR A O 1
ATOM 687 N N . GLY A 1 99 ? 16.381 -5.557 0.566 1.00 92.81 99 GLY A N 1
ATOM 688 C CA . GLY A 1 99 ? 15.552 -4.380 0.316 1.00 92.81 99 GLY A CA 1
ATOM 689 C C . GLY A 1 99 ? 14.071 -4.731 0.413 1.00 92.81 99 GLY A C 1
ATOM 690 O O . GLY A 1 99 ? 13.339 -4.086 1.162 1.00 92.81 99 GLY A O 1
ATOM 691 N N . ALA A 1 100 ? 13.670 -5.819 -0.246 1.00 94.31 100 ALA A N 1
ATOM 692 C CA . ALA A 1 100 ? 12.322 -6.370 -0.190 1.00 94.31 100 ALA A CA 1
ATOM 693 C C . ALA A 1 100 ? 11.896 -6.694 1.251 1.00 94.31 100 ALA A C 1
ATOM 695 O O . ALA A 1 100 ? 10.834 -6.260 1.693 1.00 94.31 100 ALA A O 1
ATOM 696 N N . ALA A 1 101 ? 12.754 -7.372 2.023 1.00 94.31 101 ALA A N 1
ATOM 697 C CA . ALA A 1 101 ? 12.492 -7.680 3.427 1.00 94.31 101 ALA A CA 1
ATOM 698 C C . ALA A 1 101 ? 12.314 -6.411 4.276 1.00 94.31 101 ALA A C 1
ATOM 700 O O . ALA A 1 101 ? 11.392 -6.338 5.086 1.00 94.31 101 ALA A O 1
ATOM 701 N N . ARG A 1 102 ? 13.147 -5.379 4.070 1.00 94.19 102 ARG A N 1
ATOM 702 C CA . ARG A 1 102 ? 13.000 -4.084 4.759 1.00 94.19 102 ARG A CA 1
ATOM 703 C C . ARG A 1 102 ? 11.675 -3.405 4.428 1.00 94.19 102 ARG A C 1
ATOM 705 O O . ARG A 1 102 ? 10.970 -2.992 5.343 1.00 94.19 102 ARG A O 1
ATOM 712 N N . GLN A 1 103 ? 11.321 -3.323 3.149 1.00 93.81 103 GLN A N 1
ATOM 713 C CA . GLN A 1 103 ? 10.059 -2.726 2.706 1.00 93.81 103 GLN A CA 1
ATOM 714 C C . GLN A 1 103 ? 8.851 -3.487 3.273 1.00 93.81 103 GLN A C 1
ATOM 716 O O . GLN A 1 103 ? 7.940 -2.870 3.824 1.00 93.81 103 GLN A O 1
ATOM 721 N N . ALA A 1 104 ? 8.888 -4.823 3.242 1.00 93.81 104 ALA A N 1
ATOM 722 C CA . ALA A 1 104 ? 7.853 -5.675 3.818 1.00 93.81 104 ALA A CA 1
ATOM 723 C C . ALA A 1 104 ? 7.725 -5.492 5.341 1.00 93.81 104 ALA A C 1
ATOM 725 O O . ALA A 1 104 ? 6.610 -5.404 5.855 1.00 93.81 104 ALA A O 1
ATOM 726 N N . LEU A 1 105 ? 8.843 -5.379 6.068 1.00 95.44 105 LEU A N 1
ATOM 727 C CA . LEU A 1 105 ? 8.839 -5.092 7.506 1.00 95.44 105 LEU A CA 1
ATOM 728 C C . LEU A 1 105 ? 8.247 -3.711 7.805 1.00 95.44 105 LEU A C 1
ATOM 730 O O . LEU A 1 105 ? 7.435 -3.593 8.722 1.00 95.44 105 LEU A O 1
ATOM 734 N N . CYS A 1 106 ? 8.604 -2.686 7.028 1.00 95.31 106 CYS A N 1
ATOM 735 C CA . CYS A 1 106 ? 8.020 -1.349 7.127 1.00 95.31 106 CYS A CA 1
ATOM 736 C C . CYS A 1 106 ? 6.506 -1.371 6.864 1.00 95.31 106 CYS A C 1
ATOM 738 O O . CYS A 1 106 ? 5.739 -0.814 7.652 1.00 95.31 106 CYS A O 1
ATOM 740 N N . LEU A 1 107 ? 6.057 -2.078 5.821 1.00 94.56 107 LEU A N 1
ATOM 741 C CA . LEU A 1 107 ? 4.637 -2.263 5.524 1.00 94.56 107 LEU A CA 1
ATOM 742 C C . LEU A 1 107 ? 3.909 -2.976 6.673 1.00 94.56 107 LEU A C 1
ATOM 744 O O . LEU A 1 107 ? 2.849 -2.519 7.104 1.00 94.56 107 LEU A O 1
ATOM 748 N N . LEU A 1 108 ? 4.488 -4.052 7.211 1.00 95.88 108 LEU A N 1
ATOM 749 C CA . LEU A 1 108 ? 3.938 -4.781 8.354 1.00 95.88 108 LEU A CA 1
ATOM 750 C C . LEU A 1 108 ? 3.801 -3.873 9.583 1.00 95.88 108 LEU A C 1
ATOM 752 O O . LEU A 1 108 ? 2.732 -3.833 10.194 1.00 95.88 108 LEU A O 1
ATOM 756 N N . GLY A 1 109 ? 4.840 -3.100 9.910 1.00 96.75 109 GLY A N 1
ATOM 757 C CA . GLY A 1 109 ? 4.792 -2.096 10.973 1.00 96.75 109 GLY A CA 1
ATOM 758 C C . GLY A 1 109 ? 3.672 -1.079 10.742 1.00 96.75 109 GLY A C 1
ATOM 759 O O . GLY A 1 109 ? 2.848 -0.850 11.628 1.00 96.75 109 GLY A O 1
ATOM 760 N N . GLY A 1 110 ? 3.560 -0.548 9.523 1.00 95.38 110 GLY A N 1
ATOM 761 C CA . GLY A 1 110 ? 2.486 0.360 9.124 1.00 95.38 110 GLY A CA 1
ATOM 762 C C . GLY A 1 110 ? 1.084 -0.222 9.335 1.00 95.38 110 GLY A C 1
ATOM 763 O O . GLY A 1 110 ? 0.206 0.445 9.893 1.00 95.38 110 GLY A O 1
ATOM 764 N N . ILE A 1 111 ? 0.878 -1.489 8.963 1.00 94.62 111 ILE A N 1
ATOM 765 C CA . ILE A 1 111 ? -0.387 -2.214 9.158 1.00 94.62 111 ILE A CA 1
ATOM 766 C C . ILE A 1 111 ? -0.691 -2.389 10.653 1.00 94.62 111 ILE A C 1
ATOM 768 O O . ILE A 1 111 ? -1.803 -2.082 11.096 1.00 94.62 111 ILE A O 1
ATOM 772 N N . LEU A 1 112 ? 0.288 -2.841 11.444 1.00 96.50 112 LEU A N 1
ATOM 773 C CA . LEU A 1 112 ? 0.135 -3.070 12.885 1.00 96.50 112 LEU A CA 1
ATOM 774 C C . LEU A 1 112 ? -0.183 -1.773 13.642 1.00 96.50 112 LEU A C 1
ATOM 776 O O . LEU A 1 112 ? -1.095 -1.749 14.478 1.00 96.50 112 LEU A O 1
ATOM 780 N N . PHE A 1 113 ? 0.512 -0.678 13.329 1.00 97.25 113 PHE A N 1
ATOM 781 C CA . PHE A 1 113 ? 0.261 0.620 13.953 1.00 97.25 113 PHE A CA 1
ATOM 782 C C . PHE A 1 113 ? -1.060 1.244 13.499 1.00 97.25 113 PHE A C 1
ATOM 784 O O . PHE A 1 113 ? -1.779 1.788 14.335 1.00 97.25 113 PHE A O 1
ATOM 791 N N . THR A 1 114 ? -1.461 1.078 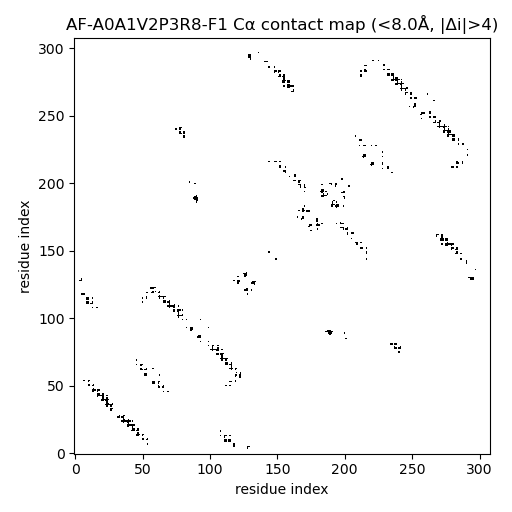12.233 1.00 95.31 114 THR A N 1
ATOM 792 C CA . THR A 1 114 ? -2.795 1.497 11.763 1.00 95.31 114 THR A CA 1
ATOM 793 C C . THR A 1 114 ? -3.896 0.743 12.507 1.00 95.31 114 THR A C 1
ATOM 795 O O . THR A 1 114 ? -4.846 1.351 13.006 1.00 95.31 114 THR A O 1
ATOM 798 N N . ALA A 1 115 ? -3.764 -0.581 12.643 1.00 94.44 115 ALA A N 1
ATOM 799 C CA . ALA A 1 115 ? -4.712 -1.399 13.395 1.00 94.44 115 ALA A CA 1
ATOM 800 C C . ALA A 1 115 ? -4.788 -0.962 14.869 1.00 94.44 115 ALA A C 1
ATOM 802 O O . ALA A 1 115 ? -5.885 -0.806 15.413 1.00 94.44 115 ALA A O 1
ATOM 803 N N . THR A 1 116 ? -3.634 -0.691 15.484 1.00 96.06 116 THR A N 1
ATOM 804 C CA . THR A 1 116 ? -3.516 -0.200 16.865 1.00 96.06 116 THR A CA 1
ATOM 805 C C . THR A 1 116 ? -4.169 1.166 17.049 1.00 96.06 116 THR A C 1
ATOM 807 O O . THR A 1 116 ? -4.988 1.324 17.956 1.00 96.06 116 THR A O 1
ATOM 810 N N . ALA A 1 117 ? -3.895 2.122 16.160 1.00 96.31 117 ALA A N 1
ATOM 811 C CA . ALA A 1 117 ? -4.481 3.457 16.183 1.00 96.31 117 ALA A CA 1
ATOM 812 C C . ALA A 1 117 ? -6.009 3.406 16.044 1.00 96.31 117 ALA A C 1
ATOM 814 O O . ALA A 1 117 ? -6.737 4.004 16.838 1.00 96.31 117 ALA A O 1
ATOM 815 N N . VAL A 1 118 ? -6.520 2.621 15.087 1.00 94.12 118 VAL A N 1
ATOM 816 C CA . VAL A 1 118 ? -7.963 2.435 14.878 1.00 94.12 118 VAL A CA 1
ATOM 817 C C . VAL A 1 118 ? -8.621 1.784 16.097 1.00 94.12 118 VAL A C 1
ATOM 819 O O . VAL A 1 118 ? -9.683 2.235 16.530 1.00 94.12 118 VAL A O 1
ATOM 822 N N . ALA A 1 119 ? -8.007 0.751 16.679 1.00 93.69 119 ALA A N 1
ATOM 823 C CA . ALA A 1 119 ? -8.536 0.069 17.860 1.00 93.69 119 ALA A CA 1
ATOM 824 C C . ALA A 1 119 ? -8.523 0.961 19.114 1.00 93.69 119 ALA A C 1
ATOM 826 O O . ALA A 1 119 ? -9.463 0.926 19.911 1.00 93.69 119 ALA A O 1
ATOM 827 N N . ALA A 1 120 ? -7.471 1.759 19.303 1.00 94.50 120 ALA A N 1
ATOM 828 C CA . ALA A 1 120 ? -7.355 2.715 20.400 1.00 94.50 120 ALA A CA 1
ATOM 829 C C . ALA A 1 120 ? -8.371 3.857 20.262 1.00 94.50 120 ALA A C 1
ATOM 831 O O . ALA A 1 120 ? -9.107 4.131 21.208 1.00 94.50 120 ALA A O 1
ATOM 832 N N . ARG A 1 121 ? -8.500 4.445 19.064 1.00 95.31 121 ARG A N 1
ATOM 833 C CA . ARG A 1 121 ? -9.486 5.496 18.777 1.00 95.31 121 ARG A CA 1
ATOM 834 C C . ARG A 1 121 ? -10.920 5.017 19.010 1.00 95.31 121 ARG A C 1
ATOM 836 O O . ARG A 1 121 ? -11.694 5.717 19.652 1.00 95.31 121 ARG A O 1
ATOM 843 N N . ARG A 1 122 ? -11.283 3.816 18.537 1.00 93.06 122 ARG A N 1
ATOM 844 C CA . ARG A 1 122 ? -12.627 3.251 18.776 1.00 93.06 122 ARG A CA 1
ATOM 845 C C . ARG A 1 122 ? -12.939 3.133 20.268 1.00 93.06 122 ARG A C 1
ATOM 847 O O . ARG A 1 122 ? -14.010 3.558 20.679 1.00 93.06 122 ARG A O 1
ATOM 854 N N . ARG A 1 123 ? -11.998 2.624 21.073 1.00 92.38 123 ARG A N 1
ATOM 855 C CA . ARG A 1 123 ? -12.158 2.523 22.535 1.00 92.38 123 ARG A CA 1
ATOM 856 C C . ARG A 1 123 ? -12.278 3.884 23.210 1.00 92.38 123 ARG A C 1
ATOM 858 O O . ARG A 1 123 ? -13.144 4.047 24.059 1.00 92.38 123 ARG A O 1
ATOM 865 N N . ALA A 1 124 ? -11.457 4.854 22.807 1.00 93.88 124 ALA A N 1
ATOM 866 C CA . ALA A 1 124 ? -11.513 6.212 23.344 1.00 93.88 124 ALA A CA 1
ATOM 867 C C . ALA A 1 124 ? -12.886 6.877 23.123 1.00 93.88 124 ALA A C 1
ATOM 869 O O . ALA A 1 124 ? -13.330 7.641 23.972 1.00 93.88 124 ALA A O 1
ATOM 870 N N . HIS A 1 125 ? -13.575 6.540 22.028 1.00 92.88 125 HIS A N 1
ATOM 871 C CA . HIS A 1 125 ? -14.916 7.040 21.706 1.00 92.88 125 HIS A CA 1
ATOM 872 C C . HIS A 1 125 ? -16.063 6.087 22.091 1.00 92.88 125 HIS A C 1
ATOM 874 O O . HIS A 1 125 ? -17.200 6.337 21.708 1.00 92.88 125 HIS A O 1
ATOM 880 N N . GLY A 1 126 ? -15.795 4.974 22.787 1.00 90.19 126 GLY A N 1
ATOM 881 C CA . GLY A 1 126 ? -16.837 4.000 23.142 1.00 90.19 126 GLY A CA 1
ATOM 882 C C . GLY A 1 126 ? -17.508 3.308 21.944 1.00 90.19 126 GLY A C 1
ATOM 883 O O . GLY A 1 126 ? -18.604 2.774 22.080 1.00 90.19 126 GLY A O 1
ATOM 884 N N . LEU A 1 127 ? -16.874 3.305 20.767 1.00 89.25 127 LEU A N 1
ATOM 885 C CA . LEU A 1 127 ? -17.426 2.690 19.558 1.00 89.25 127 LEU A CA 1
ATOM 886 C C . LEU A 1 127 ? -17.323 1.167 19.615 1.00 89.25 127 LEU A C 1
ATOM 888 O O . LEU A 1 127 ? -16.322 0.612 20.084 1.00 89.25 127 LEU A O 1
ATOM 892 N N . CYS A 1 128 ? -18.309 0.485 19.028 1.00 86.75 128 CYS A N 1
ATOM 893 C CA . CYS A 1 128 ? -18.305 -0.966 18.942 1.00 86.75 128 CYS A CA 1
ATOM 894 C C . CYS A 1 128 ? -17.015 -1.479 18.276 1.00 86.75 128 CYS A C 1
ATOM 896 O O . CYS A 1 128 ? -16.679 -1.066 17.158 1.00 86.75 128 CYS A O 1
ATOM 898 N N . PRO A 1 129 ? -16.299 -2.432 18.894 1.00 83.81 129 PRO A N 1
ATOM 899 C CA . PRO A 1 129 ? -15.049 -2.935 18.346 1.00 83.81 129 PRO A CA 1
ATOM 900 C C . PRO A 1 129 ? -15.212 -3.569 16.948 1.00 83.81 129 PRO A C 1
ATOM 902 O O . PRO A 1 129 ? -14.314 -3.444 16.116 1.00 83.81 129 PRO A O 1
ATOM 905 N N . ARG A 1 130 ? -16.371 -4.186 16.661 1.00 83.12 130 ARG A N 1
ATOM 906 C CA . ARG A 1 130 ? -16.666 -4.913 15.410 1.00 83.12 130 ARG A CA 1
ATOM 907 C C . ARG A 1 130 ? -17.169 -4.007 14.280 1.00 83.12 130 ARG A C 1
ATOM 909 O O . ARG A 1 130 ? -16.553 -3.980 13.216 1.00 83.12 130 ARG A O 1
ATOM 916 N N . CYS A 1 131 ? -18.268 -3.281 14.493 1.00 85.19 131 CYS A N 1
ATOM 917 C CA . CYS A 1 131 ? -18.889 -2.450 13.449 1.00 85.19 131 CYS A CA 1
ATOM 918 C C . CYS A 1 131 ? -18.408 -0.987 13.456 1.00 85.19 131 CYS A C 1
ATOM 920 O O . CYS A 1 131 ? -18.569 -0.286 12.454 1.00 85.19 131 CYS A O 1
ATOM 922 N N . ALA A 1 132 ? -17.746 -0.549 14.535 1.00 86.56 132 ALA A N 1
ATOM 923 C CA . ALA A 1 132 ? -17.307 0.830 14.763 1.00 86.56 132 ALA A CA 1
ATOM 924 C C . ALA A 1 132 ? -18.447 1.861 14.815 1.00 86.56 132 ALA A C 1
ATOM 926 O O . ALA A 1 132 ? -18.222 3.012 14.449 1.00 86.56 132 ALA A O 1
ATOM 927 N N . GLN A 1 133 ? -19.636 1.439 15.253 1.00 85.06 133 GLN A N 1
ATOM 928 C CA . GLN A 1 133 ? -20.798 2.297 15.494 1.00 85.06 133 GLN A CA 1
ATOM 929 C C . GLN A 1 133 ? -21.136 2.354 16.985 1.00 85.06 133 GLN A C 1
ATOM 931 O O . GLN A 1 133 ? -20.736 1.470 17.749 1.00 85.06 133 GLN A O 1
ATOM 936 N N . VAL A 1 134 ? -21.876 3.391 17.373 1.00 83.69 134 VAL A N 1
ATOM 937 C CA . VAL A 1 134 ? -22.666 3.400 18.610 1.00 83.69 134 VAL A CA 1
ATOM 938 C C . VAL A 1 134 ? -23.952 2.627 18.314 1.00 83.69 134 VAL A C 1
ATOM 940 O O . VAL A 1 134 ? -24.534 2.790 17.243 1.00 83.69 134 VAL A O 1
ATOM 943 N N . HIS A 1 135 ? -24.331 1.707 19.196 1.00 76.50 135 HIS A N 1
ATOM 944 C CA . HIS A 1 135 ? -25.518 0.883 18.993 1.00 76.50 135 HIS A CA 1
ATOM 945 C C . HIS A 1 135 ? -26.754 1.608 19.513 1.00 76.50 135 HIS A C 1
ATOM 947 O O . HIS A 1 135 ? -27.068 1.498 20.692 1.00 76.50 135 HIS A O 1
ATOM 953 N N . ASP A 1 136 ? -27.454 2.279 18.603 1.00 71.75 136 ASP A N 1
ATOM 954 C CA . ASP A 1 136 ? -28.830 2.729 18.805 1.00 71.75 136 ASP A CA 1
ATOM 955 C C . ASP A 1 136 ? -29.781 1.774 18.062 1.00 71.75 136 ASP A C 1
ATOM 957 O O . ASP A 1 136 ? -29.408 1.173 17.051 1.00 71.75 136 ASP A O 1
ATOM 961 N N . ALA A 1 137 ? -31.003 1.584 18.568 1.00 64.50 137 ALA A N 1
ATOM 962 C CA . ALA A 1 137 ? -31.913 0.517 18.123 1.00 64.50 137 ALA A CA 1
ATOM 963 C C . ALA A 1 137 ? -32.361 0.605 16.646 1.00 64.50 137 ALA A C 1
ATOM 965 O O . ALA A 1 137 ? -32.826 -0.390 16.096 1.00 64.50 137 ALA A O 1
ATOM 966 N N . ASN A 1 138 ? -32.180 1.757 15.993 1.00 68.19 138 ASN A N 1
ATOM 967 C CA . ASN A 1 138 ? -32.648 2.023 14.633 1.00 68.19 138 ASN A CA 1
ATOM 968 C C . ASN A 1 138 ? -31.472 2.294 13.686 1.00 68.19 138 ASN A C 1
ATOM 970 O O . ASN A 1 138 ? -31.156 3.446 13.392 1.00 68.19 138 ASN A O 1
ATOM 974 N N . GLU A 1 139 ? -30.814 1.239 13.194 1.00 65.56 139 GLU A N 1
ATOM 975 C CA . GLU A 1 139 ? -29.748 1.399 12.198 1.00 65.56 139 GLU A CA 1
ATOM 976 C C . GLU A 1 139 ? -30.332 1.391 10.767 1.00 65.56 139 GLU A C 1
ATOM 978 O O . GLU A 1 139 ? -30.936 0.395 10.354 1.00 65.56 139 GLU A O 1
ATOM 983 N N . PRO A 1 140 ? -30.161 2.470 9.978 1.00 67.88 140 PRO A N 1
ATOM 984 C CA . PRO A 1 140 ? -30.673 2.531 8.614 1.00 67.88 140 PRO A CA 1
ATOM 985 C C . PRO A 1 140 ? -29.955 1.551 7.661 1.00 67.88 140 PRO A C 1
ATOM 987 O O . PRO A 1 140 ? -28.832 1.091 7.918 1.00 67.88 140 PRO A O 1
ATOM 990 N N . PRO A 1 141 ? -30.580 1.226 6.510 1.00 73.12 141 PRO A N 1
ATOM 991 C CA . PRO A 1 141 ? -29.961 0.405 5.474 1.00 73.12 141 PRO A CA 1
ATOM 992 C C . PRO A 1 141 ? -28.643 1.022 4.970 1.00 73.12 141 PRO A C 1
ATOM 994 O O . PRO A 1 141 ? -28.403 2.222 5.122 1.00 73.12 141 PRO A O 1
ATOM 997 N N . PRO A 1 142 ? -27.739 0.201 4.397 1.00 73.12 142 PRO A N 1
ATOM 998 C CA . PRO A 1 142 ? -26.415 0.677 4.043 1.00 73.12 142 PRO A CA 1
ATOM 999 C C . PRO A 1 142 ? -26.556 1.685 2.899 1.00 73.12 142 PRO A C 1
ATOM 1001 O O . PRO A 1 142 ? -27.261 1.404 1.926 1.00 73.12 142 PRO A O 1
ATOM 1004 N N . PRO A 1 143 ? -25.903 2.854 2.987 1.00 78.75 143 PRO A N 1
ATOM 1005 C CA . PRO A 1 143 ? -26.072 3.877 1.974 1.00 78.75 143 PRO A CA 1
ATOM 1006 C C . PRO A 1 143 ? -25.513 3.396 0.623 1.00 78.75 143 PRO A C 1
ATOM 1008 O O . PRO A 1 143 ? -24.479 2.709 0.584 1.00 78.75 143 PRO A O 1
ATOM 1011 N N . PRO A 1 144 ? -26.155 3.770 -0.501 1.00 87.56 144 PRO A N 1
ATOM 1012 C CA . PRO A 1 144 ? -25.604 3.524 -1.828 1.00 87.56 144 PRO A CA 1
ATOM 1013 C C . PRO A 1 144 ? -24.255 4.243 -2.003 1.00 87.56 144 PRO A C 1
ATOM 1015 O O . PRO A 1 144 ? -23.881 5.122 -1.223 1.00 87.56 144 PRO A O 1
ATOM 1018 N N . VAL A 1 145 ? -23.494 3.878 -3.043 1.00 91.19 145 VAL A N 1
ATOM 1019 C CA . VAL A 1 145 ? -22.264 4.617 -3.381 1.00 91.19 145 VAL A CA 1
ATOM 1020 C C . VAL A 1 145 ? -22.610 6.064 -3.711 1.00 91.19 145 VAL A C 1
ATOM 1022 O O . VAL A 1 145 ? -23.498 6.335 -4.518 1.00 91.19 145 VAL A O 1
ATOM 1025 N N . SER A 1 146 ? -21.883 7.001 -3.103 1.00 95.31 146 SER A N 1
ATOM 1026 C CA . SER A 1 146 ? -22.039 8.414 -3.425 1.00 95.31 146 SER A CA 1
ATOM 1027 C C . SER A 1 146 ? -21.507 8.708 -4.831 1.00 95.31 146 SER A C 1
ATOM 1029 O O . SER A 1 146 ? -20.524 8.117 -5.290 1.00 95.31 146 SER A O 1
ATOM 1031 N N . LYS A 1 147 ? -22.121 9.681 -5.516 1.00 96.44 147 LYS A N 1
ATOM 1032 C CA . LYS A 1 147 ? -21.674 10.130 -6.848 1.00 96.44 147 LYS A CA 1
ATOM 1033 C C . LYS A 1 147 ? -20.197 10.551 -6.843 1.00 96.44 147 LYS A C 1
ATOM 1035 O O . LYS A 1 147 ? -19.493 10.284 -7.812 1.00 96.44 147 LYS A O 1
ATOM 1040 N N . GLY A 1 148 ? -19.724 11.147 -5.744 1.00 97.50 148 GLY A N 1
ATOM 1041 C CA . GLY A 1 148 ? -18.323 11.535 -5.558 1.00 97.50 148 GLY A CA 1
ATOM 1042 C C . GLY A 1 148 ? -17.364 10.347 -5.624 1.00 97.50 148 GLY A C 1
ATOM 1043 O O . GLY A 1 148 ? -16.435 10.372 -6.418 1.00 97.50 148 GLY A O 1
ATOM 1044 N N . VAL A 1 149 ? -17.640 9.262 -4.889 1.00 97.50 149 VAL A N 1
ATOM 1045 C CA . VAL A 1 149 ? -16.785 8.058 -4.904 1.00 97.50 149 VAL A CA 1
ATOM 1046 C C . VAL A 1 149 ? -16.731 7.431 -6.298 1.00 97.50 149 VAL A C 1
ATOM 1048 O O . VAL A 1 149 ? -15.665 7.010 -6.742 1.00 97.50 149 VAL A O 1
ATOM 1051 N N . ARG A 1 150 ? -17.859 7.401 -7.021 1.00 97.56 150 ARG A N 1
ATOM 1052 C CA . ARG A 1 150 ? -17.886 6.898 -8.402 1.00 97.56 150 ARG A CA 1
ATOM 1053 C C . ARG A 1 150 ? -17.061 7.778 -9.345 1.00 97.56 150 ARG A C 1
ATOM 1055 O O . ARG A 1 150 ? -16.317 7.245 -10.159 1.00 97.56 150 ARG A O 1
ATOM 1062 N N . ARG A 1 151 ? -17.154 9.107 -9.218 1.00 98.31 151 ARG A N 1
ATOM 1063 C CA . ARG A 1 151 ? -16.316 10.048 -9.983 1.00 98.31 151 ARG A CA 1
ATOM 1064 C C . ARG A 1 151 ? -14.833 9.854 -9.675 1.00 98.31 151 ARG A C 1
ATOM 1066 O O . ARG A 1 151 ? -14.040 9.828 -10.603 1.00 98.31 151 ARG A O 1
ATOM 1073 N N . THR A 1 152 ? -14.471 9.646 -8.411 1.00 98.00 152 THR A N 1
ATOM 1074 C CA . THR A 1 152 ? -13.089 9.347 -8.013 1.00 98.00 152 THR A CA 1
ATOM 1075 C C . THR A 1 152 ? -12.581 8.044 -8.633 1.00 98.00 152 THR A C 1
ATOM 1077 O O . THR A 1 152 ? -11.460 8.016 -9.126 1.00 98.00 152 THR A O 1
ATOM 1080 N N . ALA A 1 153 ? -13.400 6.987 -8.670 1.00 97.94 153 ALA A N 1
ATOM 1081 C CA . ALA A 1 153 ? -13.038 5.734 -9.338 1.00 97.94 153 ALA A CA 1
ATOM 1082 C C . ALA A 1 153 ? -12.776 5.938 -10.841 1.00 97.94 153 ALA A C 1
ATOM 1084 O O . ALA A 1 153 ? -11.783 5.443 -11.364 1.00 97.94 153 ALA A O 1
ATOM 1085 N N . ILE A 1 154 ? -13.637 6.709 -11.518 1.00 98.25 154 ILE A N 1
ATOM 1086 C CA . ILE A 1 154 ? -13.470 7.050 -12.939 1.00 98.25 154 ILE A CA 1
ATOM 1087 C C . ILE A 1 154 ? -12.199 7.877 -13.147 1.00 98.25 154 ILE A C 1
ATOM 1089 O O . ILE A 1 154 ? -11.407 7.547 -14.019 1.00 98.25 154 ILE A O 1
ATOM 1093 N N . ALA A 1 155 ? -11.972 8.909 -12.331 1.00 98.12 155 ALA A N 1
ATOM 1094 C CA . ALA A 1 155 ? -10.780 9.747 -12.425 1.00 98.12 155 ALA A CA 1
ATOM 1095 C C . ALA A 1 155 ? -9.490 8.930 -12.242 1.00 98.12 155 ALA A C 1
ATOM 1097 O O . ALA A 1 155 ? -8.554 9.093 -13.016 1.00 98.12 155 ALA A O 1
ATOM 1098 N N . GLY A 1 156 ? -9.462 8.006 -11.274 1.00 97.31 156 GLY A N 1
ATOM 1099 C CA . GLY A 1 156 ? -8.331 7.097 -11.076 1.00 97.31 156 GLY A CA 1
ATOM 1100 C C . GLY A 1 156 ? -8.104 6.142 -12.246 1.00 97.31 156 GLY A C 1
ATOM 1101 O O . GLY A 1 156 ? -6.961 5.906 -12.622 1.00 97.31 156 GLY A O 1
ATOM 1102 N N . ALA A 1 157 ? -9.174 5.620 -12.854 1.00 97.25 157 ALA A N 1
ATOM 1103 C CA . ALA A 1 157 ? -9.060 4.786 -14.049 1.00 97.25 157 ALA A CA 1
ATOM 1104 C C . ALA A 1 157 ? -8.541 5.588 -15.256 1.00 97.25 157 ALA A C 1
ATOM 1106 O O . ALA A 1 157 ? -7.620 5.147 -15.935 1.00 97.25 157 ALA A O 1
ATOM 1107 N N . VAL A 1 158 ? -9.072 6.795 -15.480 1.00 97.62 158 VAL A N 1
ATOM 1108 C CA . VAL A 1 158 ? -8.632 7.701 -16.555 1.00 97.62 158 VAL A CA 1
ATOM 1109 C C . VAL A 1 158 ? -7.171 8.117 -16.374 1.00 97.62 158 VAL A C 1
ATOM 1111 O O . VAL A 1 158 ? -6.438 8.164 -17.357 1.00 97.62 158 VAL A O 1
ATOM 1114 N N . ALA A 1 159 ? -6.716 8.349 -15.138 1.00 96.31 159 ALA A N 1
ATOM 1115 C CA . ALA A 1 159 ? -5.325 8.707 -14.854 1.00 96.31 159 ALA A CA 1
ATOM 1116 C C . ALA A 1 159 ? -4.317 7.659 -15.361 1.00 96.31 159 ALA A C 1
ATOM 1118 O O . ALA A 1 159 ? -3.214 8.023 -15.758 1.00 96.31 159 ALA A O 1
ATOM 1119 N N . PHE A 1 1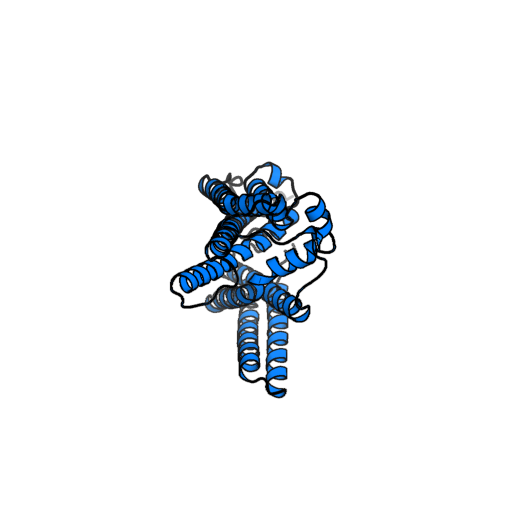60 ? -4.690 6.374 -15.399 1.00 94.12 160 PHE A N 1
ATOM 1120 C CA . PHE A 1 160 ? -3.830 5.310 -15.922 1.00 94.12 160 PHE A CA 1
ATOM 1121 C C . PHE A 1 160 ? -3.873 5.143 -17.443 1.00 94.12 160 PHE A C 1
ATOM 1123 O O . PHE A 1 160 ? -3.008 4.459 -17.989 1.00 94.12 160 PHE A O 1
ATOM 1130 N N . VAL A 1 161 ? -4.840 5.741 -18.143 1.00 95.94 161 VAL A N 1
ATOM 1131 C CA . VAL A 1 161 ? -4.981 5.568 -19.597 1.00 95.94 161 VAL A CA 1
ATOM 1132 C C . VAL A 1 161 ? -3.708 5.977 -20.351 1.00 95.94 161 VAL A C 1
ATOM 1134 O O . VAL A 1 161 ? -3.240 5.160 -21.142 1.00 95.94 161 VAL A O 1
ATOM 1137 N N . PRO A 1 162 ? -3.075 7.143 -20.090 1.00 96.56 162 PRO A N 1
ATOM 1138 C CA . PRO A 1 162 ? -1.830 7.508 -20.769 1.00 96.56 162 PRO A CA 1
ATOM 1139 C C . PRO A 1 162 ? -0.709 6.484 -20.557 1.00 96.56 162 PRO A C 1
ATOM 1141 O O . PRO A 1 162 ? 0.019 6.166 -21.492 1.00 96.56 162 PRO A O 1
ATOM 1144 N N . TYR A 1 163 ? -0.606 5.921 -19.348 1.00 95.25 163 TYR A N 1
ATOM 1145 C CA . TYR A 1 163 ? 0.390 4.902 -19.022 1.00 95.25 163 TYR A CA 1
ATOM 1146 C C . TYR A 1 163 ? 0.144 3.594 -19.781 1.00 95.25 163 TYR A C 1
ATOM 1148 O O . TYR A 1 163 ? 1.064 3.066 -20.400 1.00 95.25 163 TYR A O 1
ATOM 1156 N N . VAL A 1 164 ? -1.098 3.097 -19.779 1.00 95.62 164 VAL A N 1
ATOM 1157 C CA . VAL A 1 164 ? -1.472 1.875 -20.509 1.00 95.62 164 VAL A CA 1
ATOM 1158 C C . VAL A 1 164 ? -1.242 2.051 -22.007 1.00 95.62 164 VAL A C 1
ATOM 1160 O O . VAL A 1 164 ? -0.650 1.180 -22.632 1.00 95.62 164 VAL A O 1
ATOM 1163 N N . VAL A 1 165 ? -1.652 3.185 -22.583 1.00 95.88 165 VAL A N 1
ATOM 1164 C CA . VAL A 1 165 ? -1.437 3.476 -24.008 1.00 95.88 165 VAL A CA 1
ATOM 1165 C C . VAL A 1 165 ? 0.054 3.496 -24.334 1.00 95.88 165 VAL A C 1
ATOM 1167 O O . VAL A 1 165 ? 0.475 2.798 -25.251 1.00 95.88 165 VAL A O 1
ATOM 1170 N N . MET A 1 166 ? 0.861 4.230 -23.563 1.00 95.75 166 MET A N 1
ATOM 1171 C CA . MET A 1 166 ? 2.315 4.293 -23.750 1.00 95.75 166 MET A CA 1
ATOM 1172 C C . MET A 1 166 ? 2.943 2.895 -23.743 1.00 95.75 166 MET A C 1
ATOM 1174 O O . MET A 1 166 ? 3.699 2.543 -24.646 1.00 95.75 166 MET A O 1
ATOM 1178 N N . LYS A 1 167 ? 2.604 2.081 -22.742 1.00 93.75 167 LYS A N 1
ATOM 1179 C CA . LYS A 1 167 ? 3.153 0.736 -22.591 1.00 93.75 167 LYS A CA 1
ATOM 1180 C C . LYS A 1 167 ? 2.690 -0.232 -23.680 1.00 93.75 167 LYS A C 1
ATOM 1182 O O . LYS A 1 167 ? 3.502 -1.024 -24.146 1.00 93.75 167 LYS A O 1
ATOM 1187 N N . VAL A 1 168 ? 1.435 -0.149 -24.123 1.00 91.75 168 VAL A N 1
ATOM 1188 C CA . VAL A 1 168 ? 0.929 -0.942 -25.255 1.00 91.75 168 VAL A CA 1
ATOM 1189 C C . VAL A 1 168 ? 1.652 -0.563 -26.543 1.00 91.75 168 VAL A C 1
ATOM 1191 O O . VAL A 1 168 ? 2.118 -1.455 -27.240 1.00 91.75 168 VAL A O 1
ATOM 1194 N N . LEU A 1 169 ? 1.803 0.735 -26.835 1.00 94.31 169 LEU A N 1
ATOM 1195 C CA . LEU A 1 1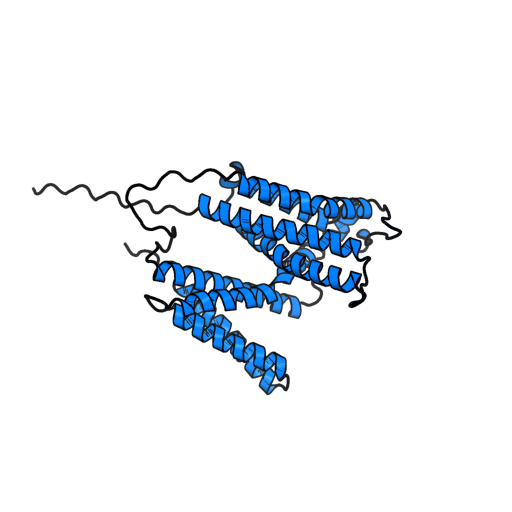69 ? 2.524 1.210 -28.022 1.00 94.31 169 LEU A CA 1
ATOM 1196 C C . LEU A 1 169 ? 3.974 0.711 -28.040 1.00 94.31 169 LEU A C 1
ATOM 1198 O O . LEU A 1 169 ? 4.443 0.224 -29.066 1.00 94.31 169 LEU A O 1
ATOM 1202 N N . TRP A 1 170 ? 4.659 0.760 -26.899 1.00 94.50 170 TRP A N 1
ATOM 1203 C CA . TRP A 1 170 ? 5.992 0.182 -26.752 1.00 94.50 170 TRP A CA 1
ATOM 1204 C C . TRP A 1 170 ? 6.020 -1.331 -26.953 1.00 94.50 170 TRP A C 1
ATOM 1206 O O . TRP A 1 170 ? 6.916 -1.834 -27.625 1.00 94.50 170 TRP A O 1
ATOM 1216 N N . ALA A 1 171 ? 5.045 -2.057 -26.408 1.00 89.31 171 ALA A N 1
ATOM 1217 C CA . ALA A 1 171 ? 5.000 -3.510 -26.510 1.00 89.31 171 ALA A CA 1
ATOM 1218 C C . ALA A 1 171 ? 4.754 -4.005 -27.948 1.00 89.31 171 ALA A C 1
ATOM 1220 O O . ALA A 1 171 ? 5.226 -5.081 -28.305 1.00 89.31 171 ALA A O 1
ATOM 1221 N N . ILE A 1 172 ? 4.089 -3.207 -28.795 1.00 89.06 172 ILE A N 1
ATOM 1222 C CA . ILE A 1 172 ? 3.954 -3.475 -30.240 1.00 89.06 172 ILE A CA 1
ATOM 1223 C C . ILE A 1 172 ? 5.100 -2.879 -31.082 1.00 89.06 172 ILE A C 1
ATOM 1225 O O . ILE A 1 172 ? 5.027 -2.867 -32.309 1.00 89.06 172 ILE A O 1
ATOM 1229 N N . GLY A 1 173 ? 6.161 -2.381 -30.437 1.00 89.75 173 GLY A N 1
ATOM 1230 C CA . GLY A 1 173 ? 7.387 -1.918 -31.089 1.00 89.75 173 GLY A CA 1
ATOM 1231 C C . GLY A 1 173 ? 7.364 -0.475 -31.601 1.00 89.75 173 GLY A C 1
ATOM 1232 O O . GLY A 1 173 ? 8.323 -0.058 -32.255 1.00 89.75 173 GLY A O 1
ATOM 1233 N N . LEU A 1 174 ? 6.321 0.319 -31.314 1.00 93.38 174 LEU A N 1
ATOM 1234 C CA . LEU A 1 174 ? 6.335 1.739 -31.673 1.00 93.38 174 LEU A CA 1
ATOM 1235 C C . LEU A 1 174 ? 7.292 2.517 -30.772 1.00 93.38 174 LEU A C 1
ATOM 1237 O O . LEU A 1 174 ? 7.345 2.332 -29.557 1.00 93.38 174 LEU A O 1
ATOM 1241 N N . ARG A 1 175 ? 8.012 3.455 -31.388 1.00 94.38 175 ARG A N 1
ATOM 1242 C CA . ARG A 1 175 ? 8.860 4.418 -30.686 1.00 94.38 175 ARG A CA 1
ATOM 1243 C C . ARG A 1 175 ? 8.049 5.671 -30.396 1.00 94.38 175 ARG A C 1
ATOM 1245 O O . ARG A 1 175 ? 7.369 6.185 -31.281 1.00 94.38 175 ARG A O 1
ATOM 1252 N N . ILE A 1 176 ? 8.149 6.177 -29.174 1.00 93.38 176 ILE A N 1
ATOM 1253 C CA . ILE A 1 176 ? 7.531 7.442 -28.767 1.00 93.38 176 ILE A CA 1
ATOM 1254 C C . ILE A 1 176 ? 8.678 8.391 -28.468 1.00 93.38 176 ILE A C 1
ATOM 1256 O O . ILE A 1 176 ? 9.532 8.058 -27.654 1.00 93.38 176 ILE A O 1
ATOM 1260 N N . ASP A 1 177 ? 8.720 9.536 -29.150 1.00 91.25 177 ASP A N 1
ATOM 1261 C CA . ASP A 1 177 ? 9.797 10.522 -28.974 1.00 91.25 177 ASP A CA 1
ATOM 1262 C C . ASP A 1 177 ? 11.201 9.917 -29.203 1.00 91.25 177 ASP A C 1
ATOM 1264 O O . ASP A 1 177 ? 12.138 10.094 -28.432 1.00 91.25 177 ASP A O 1
ATOM 1268 N N . GLY A 1 178 ? 11.326 9.064 -30.228 1.00 90.50 178 GLY A N 1
ATOM 1269 C CA . GLY A 1 178 ? 12.570 8.353 -30.545 1.00 90.50 178 GLY A CA 1
ATOM 1270 C C . GLY A 1 178 ? 12.953 7.238 -29.560 1.00 90.50 178 GLY A C 1
ATOM 1271 O O . GLY A 1 178 ? 13.800 6.409 -29.900 1.00 90.50 178 GLY A O 1
ATOM 1272 N N . MET A 1 179 ? 12.302 7.132 -28.401 1.00 91.25 179 MET A N 1
ATOM 1273 C CA . MET A 1 179 ? 12.538 6.091 -27.404 1.00 91.25 179 MET A CA 1
ATOM 1274 C C . MET A 1 179 ? 11.789 4.803 -27.763 1.00 91.25 179 MET A C 1
ATOM 1276 O O . MET A 1 179 ? 10.572 4.807 -27.962 1.00 91.25 179 MET A O 1
ATOM 1280 N N . ALA A 1 180 ? 12.523 3.691 -27.818 1.00 90.69 180 ALA A N 1
ATOM 1281 C CA . ALA A 1 180 ? 11.938 2.356 -27.806 1.00 90.69 180 ALA A CA 1
ATOM 1282 C C . ALA A 1 180 ? 11.630 1.942 -26.362 1.00 90.69 180 ALA A C 1
ATOM 1284 O O . ALA A 1 180 ? 12.374 2.288 -25.442 1.00 90.69 180 ALA A O 1
ATOM 1285 N N . GLY A 1 181 ? 10.543 1.199 -26.167 1.00 87.94 181 GLY A N 1
ATOM 1286 C CA . GLY A 1 181 ? 10.283 0.563 -24.883 1.00 87.94 181 GLY A CA 1
ATOM 1287 C C . GLY A 1 181 ? 11.315 -0.520 -24.548 1.00 87.94 181 GLY A C 1
ATOM 1288 O O . GLY A 1 181 ? 12.104 -0.914 -25.410 1.00 87.94 181 GLY A O 1
ATOM 1289 N N . PRO A 1 182 ? 11.309 -1.022 -23.303 1.00 87.19 182 PRO A N 1
ATOM 1290 C CA . PRO A 1 182 ? 12.157 -2.145 -22.917 1.00 87.19 182 PRO A CA 1
ATOM 1291 C C . PRO A 1 182 ? 11.827 -3.388 -23.753 1.00 87.19 182 PRO A C 1
ATOM 1293 O O . PRO A 1 182 ? 10.653 -3.684 -23.982 1.00 87.19 182 PRO A O 1
ATOM 1296 N N . ASP A 1 183 ? 12.854 -4.134 -24.169 1.00 87.94 183 ASP A N 1
ATOM 1297 C CA . ASP A 1 183 ? 12.666 -5.408 -24.867 1.00 87.94 183 ASP A CA 1
ATOM 1298 C C . ASP A 1 183 ? 12.182 -6.483 -23.888 1.00 87.94 183 ASP A C 1
ATOM 1300 O O . ASP A 1 183 ? 12.956 -7.123 -23.170 1.00 87.94 183 ASP A O 1
ATOM 1304 N N . LEU A 1 184 ? 10.866 -6.678 -23.871 1.00 86.81 184 LEU A N 1
ATOM 1305 C CA . LEU A 1 184 ? 10.193 -7.619 -22.984 1.00 86.81 184 LEU A CA 1
ATOM 1306 C C . LEU A 1 184 ? 10.562 -9.078 -23.280 1.00 86.81 184 LEU A C 1
ATOM 1308 O O . LEU A 1 184 ? 10.436 -9.919 -22.397 1.00 86.81 184 LEU A O 1
ATOM 1312 N N . THR A 1 185 ? 11.025 -9.398 -24.493 1.00 87.00 185 THR A N 1
ATOM 1313 C CA . THR A 1 185 ? 11.305 -10.784 -24.904 1.00 87.00 185 THR A CA 1
ATOM 1314 C C . THR A 1 185 ? 12.570 -11.355 -24.268 1.00 87.00 185 THR A C 1
ATOM 1316 O O . THR A 1 185 ? 12.699 -12.573 -24.149 1.00 87.00 185 THR A O 1
ATOM 1319 N N . THR A 1 186 ? 13.462 -10.474 -23.810 1.00 88.56 186 THR A N 1
ATOM 1320 C CA . THR A 1 186 ? 14.694 -10.825 -23.088 1.00 88.56 186 THR A CA 1
ATOM 1321 C C . THR A 1 186 ? 14.470 -11.077 -21.599 1.00 88.56 186 THR A C 1
ATOM 1323 O O . THR A 1 186 ? 15.382 -11.516 -20.904 1.00 88.56 186 THR A O 1
ATOM 1326 N N . SER A 1 187 ? 13.269 -10.786 -21.094 1.00 87.44 187 SER A N 1
ATOM 1327 C CA . SER A 1 187 ? 12.924 -11.008 -19.693 1.00 87.44 187 SER A CA 1
ATOM 1328 C C . SER A 1 187 ? 12.558 -12.468 -19.433 1.00 87.44 187 SER A C 1
ATOM 1330 O O . SER A 1 187 ? 12.001 -13.144 -20.294 1.00 87.44 187 SER A O 1
ATOM 1332 N N . ASP A 1 188 ? 12.801 -12.937 -18.213 1.00 87.62 188 ASP A N 1
ATOM 1333 C CA . ASP A 1 188 ? 12.396 -14.274 -17.781 1.00 87.62 188 ASP A CA 1
ATOM 1334 C C . ASP A 1 188 ? 10.937 -14.321 -17.290 1.00 87.62 188 ASP A C 1
ATOM 1336 O O . ASP A 1 188 ? 10.262 -13.302 -17.090 1.00 87.62 188 ASP A O 1
ATOM 1340 N N . GLY A 1 189 ? 10.439 -15.542 -17.079 1.00 89.06 189 GLY A N 1
ATOM 1341 C CA . GLY A 1 189 ? 9.176 -15.800 -16.392 1.00 89.06 189 GLY A CA 1
ATOM 1342 C C . GLY A 1 189 ? 7.929 -15.326 -17.143 1.00 89.06 189 GLY A C 1
ATOM 1343 O O . GLY A 1 189 ? 7.831 -15.407 -18.370 1.00 89.06 189 GLY A O 1
ATOM 1344 N N . LEU A 1 190 ? 6.935 -14.861 -16.378 1.00 90.31 190 LEU A N 1
ATOM 1345 C CA . LEU A 1 190 ? 5.657 -14.401 -16.923 1.00 90.31 190 LEU A CA 1
ATOM 1346 C C . LEU A 1 190 ? 5.838 -13.151 -17.793 1.00 90.31 190 LEU A C 1
ATOM 1348 O O . LEU A 1 190 ? 5.164 -13.018 -18.810 1.00 90.31 190 LEU A O 1
ATOM 1352 N N . TYR A 1 191 ? 6.751 -12.253 -17.418 1.00 89.56 191 TYR A N 1
ATOM 1353 C CA . TYR A 1 191 ? 7.009 -11.023 -18.161 1.00 89.56 191 TYR A CA 1
ATOM 1354 C C . TYR A 1 191 ? 7.566 -11.311 -19.558 1.00 89.56 191 TYR A C 1
ATOM 1356 O O . TYR A 1 191 ? 7.039 -10.786 -20.537 1.00 89.56 191 TYR A O 1
ATOM 1364 N N . GLY A 1 192 ? 8.533 -12.230 -19.658 1.00 91.31 192 GLY A N 1
ATOM 1365 C CA . GLY A 1 192 ? 9.039 -12.731 -20.937 1.00 91.31 192 GLY A CA 1
ATOM 1366 C C . GLY A 1 192 ? 7.971 -13.401 -21.789 1.00 91.31 192 GLY A C 1
ATOM 1367 O O . GLY A 1 192 ? 7.846 -13.125 -22.982 1.00 91.31 192 GLY A O 1
ATOM 1368 N N . PHE A 1 193 ? 7.162 -14.266 -21.169 1.00 93.25 193 PHE A N 1
ATOM 1369 C CA . PHE A 1 193 ? 6.056 -14.941 -21.847 1.00 93.25 193 PHE A CA 1
ATOM 1370 C C . PHE A 1 193 ? 5.052 -13.945 -22.441 1.00 93.25 193 PHE A C 1
ATOM 1372 O O . PHE A 1 193 ? 4.718 -14.057 -23.617 1.00 93.25 193 PHE A O 1
ATOM 1379 N N . LEU A 1 194 ? 4.605 -12.954 -21.661 1.00 92.31 194 LEU A N 1
ATOM 1380 C CA . LEU A 1 194 ? 3.697 -11.901 -22.129 1.00 92.31 194 LEU A CA 1
ATOM 1381 C C . LEU A 1 194 ? 4.349 -11.024 -23.210 1.00 92.31 194 LEU A C 1
ATOM 1383 O O . LEU A 1 194 ? 3.697 -10.682 -24.199 1.00 92.31 194 LEU A O 1
ATOM 1387 N N . GLY A 1 195 ? 5.645 -10.734 -23.065 1.00 90.88 195 GLY A N 1
ATOM 1388 C CA . GLY A 1 195 ? 6.436 -9.972 -24.028 1.00 90.88 195 GLY A CA 1
ATOM 1389 C C . GLY A 1 195 ? 6.435 -10.576 -25.432 1.00 90.88 195 GLY A C 1
ATOM 1390 O O . GLY A 1 195 ? 6.322 -9.839 -26.407 1.00 90.88 195 GLY A O 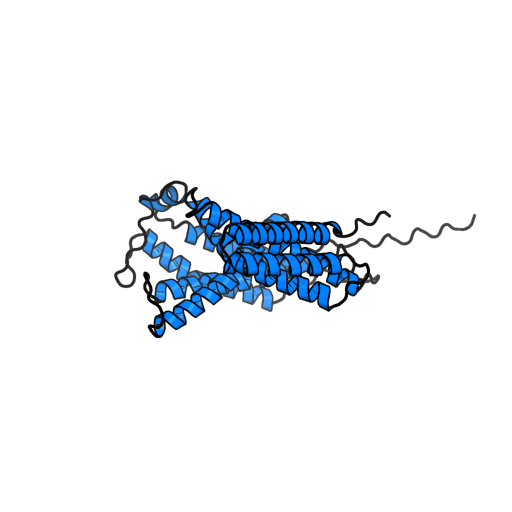1
ATOM 1391 N N . ARG A 1 196 ? 6.442 -11.912 -25.555 1.00 90.81 196 ARG A N 1
ATOM 1392 C CA . ARG A 1 196 ? 6.343 -12.613 -26.856 1.00 90.81 196 ARG A CA 1
ATOM 1393 C C . ARG A 1 196 ? 5.033 -12.348 -27.602 1.00 90.81 196 ARG A C 1
ATOM 1395 O O . ARG A 1 196 ? 4.985 -12.523 -28.814 1.00 90.81 196 ARG A O 1
ATOM 1402 N N . TYR A 1 197 ? 3.988 -11.930 -26.890 1.00 91.56 197 TYR A N 1
ATOM 1403 C CA . TYR A 1 197 ? 2.692 -11.558 -27.459 1.00 91.56 197 TYR A CA 1
ATOM 1404 C C . TYR A 1 197 ? 2.491 -10.037 -27.540 1.00 91.56 197 TYR A C 1
ATOM 1406 O O . TYR A 1 197 ? 1.380 -9.588 -27.812 1.00 91.56 197 TYR A O 1
ATOM 1414 N N . GLY A 1 198 ? 3.529 -9.235 -27.273 1.00 88.94 198 GLY A N 1
ATOM 1415 C CA . GLY A 1 198 ? 3.415 -7.776 -27.233 1.00 88.94 198 GLY A CA 1
ATOM 1416 C C . GLY A 1 198 ? 2.544 -7.277 -26.078 1.00 88.94 198 GLY A C 1
ATOM 1417 O O . GLY A 1 198 ? 1.891 -6.242 -26.195 1.00 88.94 198 GLY A O 1
ATOM 1418 N N . ILE A 1 199 ? 2.496 -8.016 -24.963 1.00 91.56 199 ILE A N 1
ATOM 1419 C CA . ILE A 1 199 ? 1.747 -7.628 -23.765 1.00 91.56 199 ILE A CA 1
ATOM 1420 C C . ILE A 1 199 ? 2.731 -7.188 -22.682 1.00 91.56 199 ILE A C 1
ATOM 1422 O O . ILE A 1 199 ? 3.495 -7.983 -22.140 1.00 91.56 199 ILE A O 1
ATOM 1426 N N . ASP A 1 200 ? 2.672 -5.912 -22.311 1.00 92.44 200 ASP A N 1
ATOM 1427 C CA . ASP A 1 200 ? 3.402 -5.391 -21.160 1.00 92.44 200 ASP A CA 1
ATOM 1428 C C . ASP A 1 200 ? 2.674 -5.774 -19.855 1.00 92.44 200 ASP A C 1
ATOM 1430 O O . ASP A 1 200 ? 1.512 -5.420 -19.624 1.00 92.44 200 ASP A O 1
ATOM 1434 N N . GLY A 1 201 ? 3.363 -6.509 -18.976 1.00 91.19 201 GLY A N 1
ATOM 1435 C CA . GLY A 1 201 ? 2.782 -6.998 -17.720 1.00 91.19 201 GLY A CA 1
ATOM 1436 C C . GLY A 1 201 ? 2.294 -5.881 -16.790 1.00 91.19 201 GLY A C 1
ATOM 1437 O O . GLY A 1 201 ? 1.302 -6.057 -16.079 1.00 91.19 201 GLY A O 1
ATOM 1438 N N . THR A 1 202 ? 2.921 -4.700 -16.830 1.00 92.25 202 THR A N 1
ATOM 1439 C CA . THR A 1 202 ? 2.484 -3.548 -16.025 1.00 92.25 202 THR A CA 1
ATOM 1440 C C . THR A 1 202 ? 1.192 -2.918 -16.550 1.00 92.25 202 THR A C 1
ATOM 1442 O O . THR A 1 202 ? 0.371 -2.455 -15.759 1.00 92.25 202 THR A O 1
ATOM 1445 N N . SER A 1 203 ? 0.945 -2.989 -17.857 1.00 93.00 203 SER A N 1
ATOM 1446 C CA . SER A 1 203 ? -0.316 -2.586 -18.490 1.00 93.00 203 SER A CA 1
ATOM 1447 C C . SER A 1 203 ? -1.450 -3.510 -18.091 1.00 93.00 203 SER A C 1
ATOM 1449 O O . SER A 1 203 ? -2.526 -3.042 -17.723 1.00 93.00 203 SER A O 1
ATOM 1451 N N . LEU A 1 204 ? -1.200 -4.822 -18.095 1.00 94.06 204 LEU A N 1
ATOM 1452 C CA . LEU A 1 204 ? -2.177 -5.804 -17.635 1.00 94.06 204 LEU A CA 1
ATOM 1453 C C . LEU A 1 204 ? -2.527 -5.578 -16.157 1.00 94.06 204 LEU A C 1
ATOM 1455 O O . LEU A 1 204 ? -3.705 -5.537 -15.801 1.00 94.06 204 LEU A O 1
ATOM 1459 N N . ALA A 1 205 ? -1.521 -5.342 -15.309 1.00 93.06 205 ALA A N 1
ATOM 1460 C CA . ALA A 1 205 ? -1.732 -5.000 -13.904 1.00 93.06 205 ALA A CA 1
ATOM 1461 C C . ALA A 1 205 ? -2.541 -3.699 -13.732 1.00 93.06 205 ALA A C 1
ATOM 1463 O O . ALA A 1 205 ? -3.445 -3.642 -12.895 1.00 93.06 205 ALA A O 1
ATOM 1464 N N . ALA A 1 206 ? -2.277 -2.670 -14.545 1.00 94.44 206 ALA A N 1
ATOM 1465 C CA . ALA A 1 206 ? -3.044 -1.425 -14.534 1.00 94.44 206 ALA A CA 1
ATOM 1466 C C . ALA A 1 206 ? -4.512 -1.652 -14.937 1.00 94.44 206 ALA A C 1
ATOM 1468 O O . ALA A 1 206 ? -5.414 -1.163 -14.253 1.00 94.44 206 ALA A O 1
ATOM 1469 N N . LEU A 1 207 ? -4.774 -2.453 -15.976 1.00 95.44 207 LEU A N 1
ATOM 1470 C CA . LEU A 1 207 ? -6.131 -2.833 -16.392 1.00 95.44 207 LEU A CA 1
ATOM 1471 C C . LEU A 1 207 ? -6.868 -3.608 -15.290 1.00 95.44 207 LEU A C 1
ATOM 1473 O O . LEU A 1 207 ? -8.017 -3.291 -14.974 1.00 95.44 207 LEU A O 1
ATOM 1477 N N . MET A 1 208 ? -6.202 -4.565 -14.637 1.00 96.00 208 MET A N 1
ATOM 1478 C CA . MET A 1 208 ? -6.751 -5.257 -13.465 1.00 96.00 208 MET A CA 1
ATOM 1479 C C . MET A 1 208 ? -7.071 -4.276 -12.331 1.00 96.00 208 MET A C 1
ATOM 1481 O O . MET A 1 208 ? -8.114 -4.387 -11.685 1.00 96.00 208 MET A O 1
ATOM 1485 N N . GLY A 1 209 ? -6.215 -3.276 -12.119 1.00 95.94 209 GLY A N 1
ATOM 1486 C CA . GLY A 1 209 ? -6.459 -2.185 -11.184 1.00 95.94 209 GLY A CA 1
ATOM 1487 C C . GLY A 1 209 ? -7.720 -1.381 -11.517 1.00 95.94 209 GLY A C 1
ATOM 1488 O O . GLY A 1 209 ? -8.527 -1.098 -10.629 1.00 95.94 209 GLY A O 1
ATOM 1489 N N . MET A 1 210 ? -7.944 -1.045 -12.789 1.00 96.75 210 MET A N 1
ATOM 1490 C CA . MET A 1 210 ? -9.167 -0.357 -13.228 1.00 96.75 210 MET A CA 1
ATOM 1491 C C . MET A 1 210 ? -10.420 -1.205 -12.961 1.00 96.75 210 MET A C 1
ATOM 1493 O O . MET A 1 210 ? -11.413 -0.695 -12.434 1.00 96.75 210 MET A O 1
ATOM 1497 N N . VAL A 1 211 ? -10.362 -2.511 -13.252 1.00 97.38 211 VAL A N 1
ATOM 1498 C CA . VAL A 1 211 ? -11.444 -3.463 -12.940 1.00 97.38 211 VAL A CA 1
ATOM 1499 C C . VAL A 1 211 ? -11.695 -3.525 -11.433 1.00 97.38 211 VAL A C 1
ATOM 1501 O O . VAL A 1 211 ? -12.849 -3.520 -11.003 1.00 97.38 211 VAL A O 1
ATOM 1504 N N . LEU A 1 212 ? -10.639 -3.510 -10.616 1.00 97.88 212 LEU A N 1
ATOM 1505 C CA . LEU A 1 212 ? -10.745 -3.474 -9.160 1.00 97.88 212 LEU A CA 1
ATOM 1506 C C . LEU A 1 212 ? -11.453 -2.203 -8.664 1.00 97.88 212 LEU A C 1
ATOM 1508 O O . LEU A 1 212 ? -12.363 -2.304 -7.839 1.00 97.88 212 LEU A O 1
ATOM 1512 N N . LEU A 1 213 ? -11.106 -1.016 -9.179 1.00 97.94 213 LEU A N 1
ATOM 1513 C CA . LEU A 1 213 ? -11.816 0.226 -8.835 1.00 97.94 213 LEU A CA 1
ATOM 1514 C C . LEU A 1 213 ? -13.305 0.130 -9.173 1.00 97.94 213 LEU A C 1
ATOM 1516 O O . LEU A 1 213 ? -14.150 0.544 -8.373 1.00 97.94 213 LEU A O 1
ATOM 1520 N N . TRP A 1 214 ? -13.632 -0.449 -10.331 1.00 97.88 214 TRP A N 1
ATOM 1521 C CA . TRP A 1 214 ? -15.015 -0.670 -10.736 1.00 97.88 214 TRP A CA 1
ATOM 1522 C C . TRP A 1 214 ? -15.738 -1.648 -9.805 1.00 97.88 214 TRP A C 1
ATOM 1524 O O . TRP A 1 214 ? -16.845 -1.357 -9.341 1.00 97.88 214 TRP A O 1
ATOM 1534 N N . ALA A 1 215 ? -15.092 -2.762 -9.450 1.00 97.38 215 ALA A N 1
ATOM 1535 C CA . ALA A 1 215 ? -15.610 -3.740 -8.500 1.00 97.38 215 ALA A CA 1
ATOM 1536 C C . ALA A 1 215 ? -15.990 -3.067 -7.173 1.00 97.38 215 ALA A C 1
ATOM 1538 O O . ALA A 1 215 ? -17.121 -3.212 -6.708 1.00 97.38 215 ALA A O 1
ATOM 1539 N N . LEU A 1 216 ? -15.099 -2.235 -6.621 1.00 97.38 216 LEU A N 1
ATOM 1540 C CA . LEU A 1 216 ? -15.290 -1.539 -5.341 1.00 97.38 216 LEU A CA 1
ATOM 1541 C C . LEU A 1 216 ? -16.461 -0.546 -5.332 1.00 97.38 216 LEU A C 1
ATOM 1543 O O . LEU A 1 216 ? -16.990 -0.244 -4.257 1.00 97.38 216 LEU A O 1
ATOM 1547 N N . VAL A 1 217 ? -16.879 -0.018 -6.486 1.00 97.31 217 VAL A N 1
ATOM 1548 C CA . VAL A 1 217 ? -18.021 0.914 -6.579 1.00 97.31 217 VAL A CA 1
ATOM 1549 C C . VAL A 1 217 ? -19.308 0.261 -7.078 1.00 97.31 217 VAL A C 1
ATOM 1551 O O . VAL A 1 217 ? -20.389 0.806 -6.854 1.00 97.31 217 VAL A O 1
ATOM 1554 N N . SER A 1 218 ? -19.212 -0.920 -7.683 1.00 94.88 218 SER A N 1
ATOM 1555 C CA . SER A 1 218 ? -20.342 -1.681 -8.217 1.00 94.88 218 SER A CA 1
ATOM 1556 C C . SER A 1 218 ? -21.133 -2.452 -7.145 1.00 94.88 218 SER A C 1
ATOM 1558 O O . SER A 1 218 ? -20.738 -2.542 -5.977 1.00 94.88 218 SER A O 1
ATOM 1560 N N . GLN A 1 219 ? -22.283 -3.004 -7.547 1.00 92.38 219 GLN A N 1
ATOM 1561 C CA . GLN A 1 219 ? -23.049 -3.957 -6.736 1.00 92.38 219 GLN A CA 1
ATOM 1562 C C . GLN A 1 219 ? -22.484 -5.378 -6.836 1.00 92.38 219 GLN A C 1
ATOM 1564 O O . GLN A 1 219 ? -22.411 -6.060 -5.819 1.00 92.38 219 GLN A O 1
ATOM 1569 N N . TRP A 1 220 ? -22.015 -5.804 -8.015 1.00 93.62 220 TRP A N 1
ATOM 1570 C CA . TRP A 1 220 ? -21.447 -7.144 -8.202 1.00 93.62 220 TRP A CA 1
ATOM 1571 C C . TRP A 1 220 ? -20.180 -7.351 -7.360 1.00 93.62 220 TRP A C 1
ATOM 1573 O O . TRP A 1 220 ? -19.968 -8.428 -6.819 1.00 93.62 220 TRP A O 1
ATOM 1583 N N . GLY A 1 221 ? -19.379 -6.308 -7.124 1.00 93.00 221 GLY A N 1
ATOM 1584 C CA . GLY A 1 221 ? -18.230 -6.417 -6.222 1.00 93.00 221 GLY A CA 1
ATOM 1585 C C . GLY A 1 221 ? -18.608 -6.765 -4.776 1.00 93.00 221 GLY A C 1
ATOM 1586 O O . GLY A 1 221 ? -17.764 -7.229 -4.020 1.00 93.00 221 GLY A O 1
ATOM 1587 N N . GLN A 1 222 ? -19.870 -6.591 -4.367 1.00 91.88 222 GLN A N 1
ATOM 1588 C CA . GLN A 1 222 ? -20.322 -6.960 -3.022 1.00 91.88 222 GLN A CA 1
ATOM 1589 C C . GLN A 1 222 ? -20.566 -8.465 -2.854 1.00 91.88 222 GLN A C 1
ATOM 1591 O O . GLN A 1 222 ? -20.603 -8.922 -1.712 1.00 91.88 222 GLN A O 1
ATOM 1596 N N . VAL A 1 223 ? -20.699 -9.231 -3.948 1.00 93.81 223 VAL A N 1
ATOM 1597 C CA . VAL A 1 223 ? -20.802 -10.701 -3.872 1.00 93.81 223 VAL A CA 1
ATOM 1598 C C . VAL A 1 223 ? -19.437 -11.369 -3.699 1.00 93.81 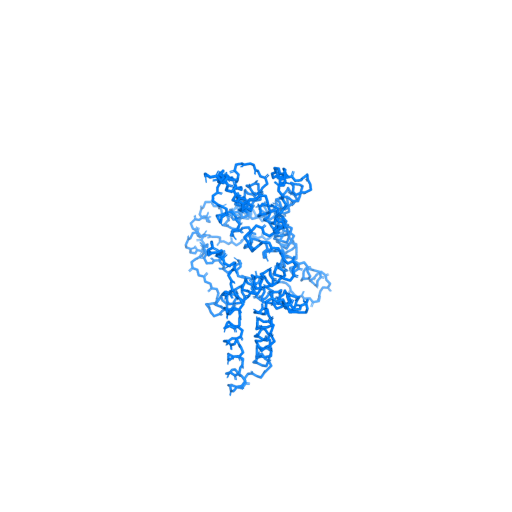223 VAL A C 1
ATOM 1600 O O . VAL A 1 223 ? -19.348 -12.496 -3.220 1.00 93.81 223 VAL A O 1
ATOM 1603 N N . VAL A 1 224 ? -18.359 -10.663 -4.052 1.00 94.56 224 VAL A N 1
ATOM 1604 C CA . VAL A 1 224 ? -16.986 -11.151 -3.910 1.00 94.56 224 VAL A CA 1
ATOM 1605 C C . VAL A 1 224 ? -16.565 -11.072 -2.436 1.00 94.56 224 VAL A C 1
ATOM 1607 O O . VAL A 1 224 ? -16.831 -10.061 -1.772 1.00 94.56 224 VAL A O 1
ATOM 1610 N N . PRO A 1 225 ? -15.863 -12.090 -1.897 1.00 95.25 225 PRO A N 1
ATOM 1611 C CA . PRO A 1 225 ? -15.300 -12.028 -0.556 1.00 95.25 225 PRO A CA 1
ATOM 1612 C C . PRO A 1 225 ? -14.527 -10.728 -0.323 1.00 95.25 225 PRO A C 1
ATOM 1614 O O . PRO A 1 225 ? -13.585 -10.397 -1.037 1.00 95.25 225 PRO A O 1
ATOM 1617 N N . ARG A 1 226 ? -14.909 -9.982 0.718 1.00 94.88 226 ARG A N 1
ATOM 1618 C CA . ARG A 1 226 ? -14.411 -8.616 0.965 1.00 94.88 226 ARG A CA 1
ATOM 1619 C C . ARG A 1 226 ? -12.892 -8.503 0.986 1.00 94.88 226 ARG A C 1
ATOM 1621 O O . ARG A 1 226 ? -12.357 -7.473 0.592 1.00 94.88 226 ARG A O 1
ATOM 1628 N N . TRP A 1 227 ? -12.213 -9.527 1.495 1.00 95.06 227 TRP A N 1
ATOM 1629 C CA . TRP A 1 227 ? -10.761 -9.539 1.607 1.00 95.06 227 TRP A CA 1
ATOM 1630 C C . TRP A 1 227 ? -10.079 -9.620 0.234 1.00 95.06 227 TRP A C 1
ATOM 1632 O O . TRP A 1 227 ? -9.052 -8.972 0.063 1.00 95.06 227 TRP A O 1
ATOM 1642 N N . LEU A 1 228 ? -10.686 -10.298 -0.752 1.00 96.56 228 LEU A N 1
ATOM 1643 C CA . LEU A 1 228 ? -10.169 -10.386 -2.124 1.00 96.56 228 LEU A CA 1
ATOM 1644 C C . LEU A 1 228 ? -10.176 -9.038 -2.843 1.00 96.56 228 LEU A C 1
ATOM 1646 O O . LEU A 1 228 ? -9.340 -8.819 -3.706 1.00 96.56 228 LEU A O 1
ATOM 1650 N N . LEU A 1 229 ? -11.091 -8.130 -2.491 1.00 97.19 229 LEU A N 1
ATOM 1651 C CA . LEU A 1 229 ? -11.121 -6.782 -3.065 1.00 97.19 229 LEU A CA 1
ATOM 1652 C C . LEU A 1 229 ? -10.341 -5.778 -2.215 1.00 97.19 229 LEU A C 1
ATOM 1654 O O . LEU A 1 229 ? -9.578 -4.973 -2.738 1.00 97.19 229 LEU A O 1
ATOM 1658 N N . LEU A 1 230 ? -10.513 -5.809 -0.891 1.00 96.69 230 LEU A N 1
ATOM 1659 C CA . LEU A 1 230 ? -9.890 -4.820 -0.013 1.00 96.69 230 LEU A CA 1
ATOM 1660 C C . LEU A 1 230 ? -8.374 -4.990 0.092 1.00 96.69 230 LEU A C 1
ATOM 1662 O O . LEU A 1 230 ? -7.686 -3.978 0.158 1.00 96.69 230 LEU A O 1
ATOM 1666 N N . ALA A 1 231 ? -7.847 -6.219 0.113 1.00 94.62 231 ALA A N 1
ATOM 1667 C CA . ALA A 1 231 ? -6.403 -6.435 0.202 1.00 94.62 231 ALA A CA 1
ATOM 1668 C C . ALA A 1 231 ? -5.645 -5.827 -0.994 1.00 94.62 231 ALA A C 1
ATOM 1670 O O . ALA A 1 231 ? -4.785 -4.975 -0.755 1.00 94.62 231 ALA A O 1
ATOM 1671 N N . PRO A 1 232 ? -5.977 -6.148 -2.264 1.00 95.19 232 PRO A N 1
ATOM 1672 C CA . PRO A 1 232 ? -5.303 -5.522 -3.396 1.00 95.19 232 PRO A CA 1
ATOM 1673 C C . PRO A 1 232 ? -5.617 -4.028 -3.514 1.00 95.19 232 PRO A C 1
ATOM 1675 O O . PRO A 1 232 ? -4.755 -3.276 -3.949 1.00 95.19 232 PRO A O 1
ATOM 1678 N N . ALA A 1 233 ? -6.793 -3.556 -3.083 1.00 97.19 233 ALA A N 1
ATOM 1679 C CA . ALA A 1 233 ? -7.116 -2.128 -3.133 1.00 97.19 233 ALA A CA 1
ATOM 1680 C C . ALA A 1 233 ? -6.279 -1.301 -2.148 1.00 97.19 233 ALA A C 1
ATOM 1682 O O . ALA A 1 233 ? -5.818 -0.211 -2.482 1.00 97.19 233 ALA A O 1
ATOM 1683 N N . TRP A 1 234 ? -6.049 -1.821 -0.940 1.00 95.38 234 TRP A N 1
ATOM 1684 C CA . TRP A 1 234 ? -5.162 -1.184 0.031 1.00 95.38 234 TRP A CA 1
ATOM 1685 C C . TRP A 1 234 ? -3.695 -1.272 -0.373 1.00 95.38 234 TRP A C 1
ATOM 1687 O O . TRP A 1 234 ? -2.953 -0.325 -0.129 1.00 95.38 234 TRP A O 1
ATOM 1697 N N . LEU A 1 235 ? -3.289 -2.361 -1.030 1.00 91.88 235 LEU A N 1
ATOM 1698 C CA . LEU A 1 235 ? -1.964 -2.454 -1.632 1.00 91.88 235 LEU A CA 1
ATOM 1699 C C . LEU A 1 235 ? -1.806 -1.393 -2.734 1.00 91.88 235 LEU A C 1
ATOM 1701 O O . LEU A 1 235 ? -0.882 -0.591 -2.684 1.00 91.88 235 LEU A O 1
ATOM 1705 N N . ALA A 1 236 ? -2.765 -1.303 -3.657 1.00 94.62 236 ALA A N 1
ATOM 1706 C CA . ALA A 1 236 ? -2.820 -0.280 -4.698 1.00 94.62 236 ALA A CA 1
ATOM 1707 C C . ALA A 1 236 ? -2.829 1.154 -4.147 1.00 94.62 236 ALA A C 1
ATOM 1709 O O . ALA A 1 236 ? -2.250 2.044 -4.760 1.00 94.62 236 ALA A O 1
ATOM 1710 N N . ALA A 1 237 ? -3.439 1.397 -2.985 1.00 95.81 237 ALA A N 1
ATOM 1711 C CA . ALA A 1 237 ? -3.444 2.717 -2.359 1.00 95.81 237 ALA A CA 1
ATOM 1712 C C . ALA A 1 237 ? -2.031 3.243 -2.036 1.00 95.81 237 ALA A C 1
ATOM 1714 O O . ALA A 1 237 ? -1.822 4.458 -2.023 1.00 95.81 237 ALA A O 1
ATOM 1715 N N . LEU A 1 238 ? -1.046 2.356 -1.840 1.00 92.69 238 LEU A N 1
ATOM 1716 C CA . LEU A 1 238 ? 0.359 2.738 -1.643 1.00 92.69 238 LEU A CA 1
ATOM 1717 C C . LEU A 1 238 ? 0.993 3.354 -2.903 1.00 92.69 238 LEU A C 1
ATOM 1719 O O . LEU A 1 238 ? 2.011 4.034 -2.799 1.00 92.69 238 LEU A O 1
ATOM 1723 N N . LEU A 1 239 ? 0.373 3.204 -4.077 1.00 94.56 239 LEU A N 1
ATOM 1724 C CA . LEU A 1 239 ? 0.796 3.903 -5.293 1.00 94.56 239 LEU A CA 1
ATOM 1725 C C . LEU A 1 239 ? 0.560 5.420 -5.212 1.00 94.56 239 LEU A C 1
ATOM 1727 O O . LEU A 1 239 ? 1.212 6.177 -5.925 1.00 94.56 239 LEU A O 1
ATOM 1731 N N . GLY A 1 240 ? -0.324 5.879 -4.317 1.00 95.44 240 GLY A N 1
ATOM 1732 C CA . GLY A 1 240 ? -0.606 7.300 -4.110 1.00 95.44 240 GLY A CA 1
ATOM 1733 C C . GLY A 1 240 ? 0.648 8.067 -3.677 1.00 95.44 240 GLY A C 1
ATOM 1734 O O . GLY A 1 240 ? 1.102 8.945 -4.411 1.00 95.44 240 GLY A O 1
ATOM 1735 N N . PRO A 1 241 ? 1.260 7.716 -2.527 1.00 92.06 241 PRO A N 1
ATOM 1736 C CA . PRO A 1 241 ? 2.522 8.316 -2.101 1.00 92.06 241 PRO A CA 1
ATOM 1737 C C . PRO A 1 241 ? 3.660 8.133 -3.114 1.00 92.06 241 PRO A C 1
ATOM 1739 O O . PRO A 1 241 ? 4.445 9.059 -3.299 1.00 92.06 241 PRO A O 1
ATOM 1742 N N . TYR A 1 242 ? 3.724 6.994 -3.816 1.00 90.88 242 TYR A N 1
ATOM 1743 C CA . TYR A 1 242 ? 4.698 6.792 -4.894 1.00 90.88 242 TYR A CA 1
ATOM 1744 C C . TYR A 1 242 ? 4.545 7.844 -6.003 1.00 90.88 242 TYR A C 1
ATOM 1746 O O . TYR A 1 242 ? 5.524 8.486 -6.377 1.00 90.88 242 TYR A O 1
ATOM 1754 N N . GLY A 1 243 ? 3.321 8.086 -6.479 1.00 94.31 243 GLY A N 1
ATOM 1755 C CA . GLY A 1 243 ? 3.062 9.110 -7.490 1.00 94.31 243 GLY A CA 1
ATOM 1756 C C . GLY A 1 243 ? 3.363 10.531 -7.008 1.00 94.31 243 GLY A C 1
ATOM 1757 O O . GLY A 1 243 ? 3.854 11.340 -7.788 1.00 94.31 243 GLY A O 1
ATOM 1758 N N . VAL A 1 244 ? 3.150 10.833 -5.720 1.00 93.94 244 VAL A N 1
ATOM 1759 C CA . VAL A 1 244 ? 3.526 12.133 -5.126 1.00 93.94 244 VAL A CA 1
ATOM 1760 C C . VAL A 1 244 ? 5.041 12.334 -5.150 1.00 93.94 244 VAL A C 1
ATOM 1762 O O . VAL A 1 244 ? 5.509 13.384 -5.587 1.00 93.94 244 VAL A O 1
ATOM 1765 N N . VAL A 1 245 ? 5.809 11.328 -4.721 1.00 92.56 245 VAL A N 1
ATOM 1766 C CA . VAL A 1 245 ? 7.280 11.376 -4.770 1.00 92.56 245 VAL A CA 1
ATOM 1767 C C . VAL A 1 245 ? 7.763 11.489 -6.215 1.00 92.56 245 VAL A C 1
ATOM 1769 O O . VAL A 1 245 ? 8.601 12.338 -6.508 1.00 92.56 245 VAL A O 1
ATOM 1772 N N . GLY A 1 246 ? 7.189 10.697 -7.125 1.00 93.81 246 GLY A N 1
ATOM 1773 C CA . GLY A 1 246 ? 7.497 10.759 -8.553 1.00 93.81 246 GLY A CA 1
ATOM 1774 C C . GLY A 1 246 ? 7.222 12.137 -9.153 1.00 93.81 246 GLY A C 1
ATOM 1775 O O . GLY A 1 246 ? 8.045 12.649 -9.902 1.00 93.81 246 GLY A O 1
ATOM 1776 N N . MET A 1 247 ? 6.118 12.785 -8.773 1.00 96.06 247 MET A N 1
ATOM 1777 C CA . MET A 1 247 ? 5.794 14.135 -9.235 1.00 96.06 247 MET A CA 1
ATOM 1778 C C . MET A 1 247 ? 6.766 15.185 -8.686 1.00 96.06 247 MET A C 1
ATOM 1780 O O . MET A 1 247 ? 7.205 16.060 -9.426 1.00 96.06 247 MET A O 1
ATOM 1784 N N . GLY A 1 248 ? 7.151 15.083 -7.410 1.00 96.12 248 GLY A N 1
ATOM 1785 C CA . GLY A 1 248 ? 8.192 15.941 -6.839 1.00 96.12 248 GLY A CA 1
ATOM 1786 C C . GLY A 1 248 ? 9.523 15.787 -7.577 1.00 96.12 248 GLY A C 1
ATOM 1787 O O . GLY A 1 248 ? 10.159 16.780 -7.919 1.00 96.12 248 GLY A O 1
ATOM 1788 N N . TRP A 1 249 ? 9.902 14.549 -7.896 1.00 96.00 249 TRP A N 1
ATOM 1789 C CA . TRP A 1 249 ? 11.094 14.262 -8.687 1.00 96.00 249 TRP A CA 1
ATOM 1790 C C . TRP A 1 249 ? 10.983 14.827 -10.120 1.00 96.00 249 TRP A C 1
ATOM 1792 O O . TRP A 1 249 ? 11.934 15.440 -10.594 1.00 96.00 249 TRP A O 1
ATOM 1802 N N . VAL A 1 250 ? 9.816 14.735 -10.775 1.00 96.94 250 VAL A N 1
ATOM 1803 C CA . VAL A 1 250 ? 9.566 15.346 -12.099 1.00 96.94 250 VAL A CA 1
ATOM 1804 C C . VAL A 1 250 ? 9.762 16.859 -12.053 1.00 96.94 250 VAL A C 1
ATOM 1806 O O . VAL A 1 250 ? 10.435 17.408 -12.918 1.00 96.94 250 VAL A O 1
ATOM 1809 N N . LEU A 1 251 ? 9.226 17.538 -11.034 1.00 97.31 251 LEU A N 1
ATOM 1810 C CA . LEU A 1 251 ? 9.401 18.984 -10.873 1.00 97.31 251 LEU A CA 1
ATOM 1811 C C . LEU A 1 251 ? 10.876 19.367 -10.701 1.00 97.31 251 LEU A C 1
ATOM 1813 O O . LEU A 1 251 ? 11.320 20.340 -11.301 1.00 97.31 251 LEU A O 1
ATOM 1817 N N . LEU A 1 252 ? 11.644 18.588 -9.932 1.00 97.31 252 LEU A N 1
ATOM 1818 C CA . LEU A 1 252 ? 13.088 18.796 -9.781 1.00 97.31 252 LEU A CA 1
ATOM 1819 C C . LEU A 1 252 ? 13.855 18.527 -11.084 1.00 97.31 252 LEU A C 1
ATOM 1821 O O . LEU A 1 252 ? 14.829 19.214 -11.380 1.00 97.31 252 LEU A O 1
ATOM 1825 N N . ALA A 1 253 ? 13.437 17.536 -11.871 1.00 96.88 253 ALA A N 1
ATOM 1826 C CA . ALA A 1 253 ? 14.071 17.231 -13.149 1.00 96.88 253 ALA A CA 1
ATOM 1827 C C . ALA A 1 253 ? 13.811 18.344 -14.178 1.00 96.88 253 ALA A C 1
ATOM 1829 O O . ALA A 1 253 ? 14.720 18.737 -14.904 1.00 96.88 253 ALA A O 1
ATOM 1830 N N . LEU A 1 254 ? 12.598 18.912 -14.191 1.00 96.12 254 LEU A N 1
ATOM 1831 C CA . LEU A 1 254 ? 12.239 20.043 -15.056 1.00 96.12 254 LEU A CA 1
ATOM 1832 C C . LEU A 1 254 ? 13.048 21.313 -14.755 1.00 96.12 254 LEU A C 1
ATOM 1834 O O . LEU A 1 254 ? 13.250 22.121 -15.656 1.00 96.12 254 LEU A O 1
ATOM 1838 N N . THR A 1 255 ? 13.523 21.495 -13.520 1.00 97.31 255 THR A N 1
ATOM 1839 C CA . THR A 1 255 ? 14.401 22.620 -13.153 1.00 97.31 255 THR A CA 1
ATOM 1840 C C . THR A 1 255 ? 15.889 22.318 -13.342 1.00 97.31 255 THR A C 1
ATOM 1842 O O . THR A 1 255 ? 16.717 23.192 -13.096 1.00 97.31 255 THR A O 1
ATOM 1845 N N . GLY A 1 256 ? 16.251 21.097 -13.755 1.00 96.25 256 GLY A N 1
ATOM 1846 C CA . GLY A 1 256 ? 17.641 20.645 -13.853 1.00 96.25 256 GLY A CA 1
ATOM 1847 C C . GLY A 1 256 ? 18.307 20.354 -12.502 1.00 96.25 256 GLY A C 1
ATOM 1848 O O . GLY A 1 256 ? 19.514 20.134 -12.456 1.00 96.25 256 GLY A O 1
ATOM 1849 N N . ALA A 1 257 ? 17.546 20.336 -11.400 1.00 97.38 257 ALA A N 1
ATOM 1850 C CA . ALA A 1 257 ? 18.076 20.071 -10.061 1.00 97.38 257 ALA A CA 1
ATOM 1851 C C . ALA A 1 257 ? 18.448 18.594 -9.843 1.00 97.38 257 ALA A C 1
ATOM 1853 O O . ALA A 1 257 ? 19.257 18.283 -8.970 1.00 97.38 257 ALA A O 1
ATOM 1854 N N . VAL A 1 258 ? 17.858 17.681 -10.620 1.00 96.56 258 VAL A N 1
ATOM 1855 C CA . VAL A 1 258 ? 18.199 16.252 -10.624 1.00 96.56 258 VAL A CA 1
ATOM 1856 C C . VAL A 1 258 ? 18.331 15.738 -12.053 1.00 96.56 258 VAL A C 1
ATOM 1858 O O . VAL A 1 258 ? 17.602 16.161 -12.949 1.00 96.56 258 VAL A O 1
ATOM 1861 N N . HIS A 1 259 ? 19.253 14.800 -12.258 1.00 94.06 259 HIS A N 1
ATOM 1862 C CA . HIS A 1 259 ? 19.387 14.087 -13.524 1.00 94.06 259 HIS A CA 1
ATOM 1863 C C . HIS A 1 259 ? 18.352 12.960 -13.626 1.00 94.06 259 HIS A C 1
ATOM 1865 O O . HIS A 1 259 ? 17.981 12.358 -12.616 1.00 94.06 259 HIS A O 1
ATOM 1871 N N . SER A 1 260 ? 17.915 12.659 -14.849 1.00 90.75 260 SER A N 1
ATOM 1872 C CA . SER A 1 260 ? 17.067 11.509 -15.134 1.00 90.75 260 SER A CA 1
ATOM 1873 C C . SER A 1 260 ? 17.670 10.603 -16.178 1.00 90.75 260 SER A C 1
ATOM 1875 O O . SER A 1 260 ? 18.069 11.063 -17.243 1.00 90.75 260 SER A O 1
ATOM 1877 N N . GLU A 1 261 ? 17.621 9.310 -15.891 1.00 89.88 261 GLU A N 1
ATOM 1878 C CA . GLU A 1 261 ? 17.933 8.262 -16.856 1.00 89.88 261 GLU A CA 1
ATOM 1879 C C . GLU A 1 261 ? 16.821 8.094 -17.905 1.00 89.88 261 GLU A C 1
ATOM 1881 O O . GLU A 1 261 ? 17.073 7.599 -19.001 1.00 89.88 261 GLU A O 1
ATOM 1886 N N . LEU A 1 262 ? 15.589 8.511 -17.586 1.00 91.12 262 LEU A N 1
ATOM 1887 C CA . LEU A 1 262 ? 14.441 8.444 -18.488 1.00 91.12 262 LEU A CA 1
ATOM 1888 C C . LEU A 1 262 ? 14.000 9.852 -18.915 1.00 91.12 262 LEU A C 1
ATOM 1890 O O . LEU A 1 262 ? 14.125 10.808 -18.152 1.00 91.12 262 LEU A O 1
ATOM 1894 N N . PRO A 1 263 ? 13.395 10.011 -20.103 1.00 94.94 263 PRO A N 1
ATOM 1895 C CA . PRO A 1 263 ? 12.738 11.254 -20.465 1.00 94.94 263 PRO A CA 1
ATOM 1896 C C . PRO A 1 263 ? 11.718 11.649 -19.393 1.00 94.94 263 PRO A C 1
ATOM 1898 O O . PRO A 1 263 ? 10.897 10.837 -18.960 1.00 94.94 263 PRO A O 1
ATOM 1901 N N . VAL A 1 264 ? 11.750 12.915 -18.974 1.00 96.12 264 VAL A N 1
ATOM 1902 C CA . VAL A 1 264 ? 10.929 13.425 -17.861 1.00 96.12 264 VAL A CA 1
ATOM 1903 C C . VAL A 1 264 ? 9.435 13.155 -18.075 1.00 96.12 264 VAL A C 1
ATOM 1905 O O . VAL A 1 264 ? 8.713 12.858 -17.122 1.00 96.12 264 VAL A O 1
ATOM 1908 N N . TRP A 1 265 ? 8.969 13.183 -19.327 1.00 95.94 265 TRP A N 1
ATOM 1909 C CA . TRP A 1 265 ? 7.577 12.896 -19.670 1.00 95.94 265 TRP A CA 1
ATOM 1910 C C . TRP A 1 265 ? 7.167 11.448 -19.352 1.00 95.94 265 TRP A C 1
ATOM 1912 O O . TRP A 1 265 ? 6.039 11.230 -18.911 1.00 95.94 265 TRP A O 1
ATOM 1922 N N . VAL A 1 266 ? 8.069 10.467 -19.497 1.00 95.31 266 VAL A N 1
ATOM 1923 C CA . VAL A 1 266 ? 7.808 9.055 -19.154 1.00 95.31 266 VAL A CA 1
ATOM 1924 C C . VAL A 1 266 ? 7.546 8.937 -17.659 1.00 95.31 266 VAL A C 1
ATOM 1926 O O . VAL A 1 266 ? 6.570 8.315 -17.226 1.00 95.31 266 VAL A O 1
ATOM 1929 N N . VAL A 1 267 ? 8.400 9.581 -16.860 1.00 95.25 267 VAL A N 1
ATOM 1930 C CA . VAL A 1 267 ? 8.264 9.582 -15.402 1.00 95.25 267 VAL A CA 1
ATOM 1931 C C . VAL A 1 267 ? 6.995 10.318 -14.981 1.00 95.25 267 VAL A C 1
ATOM 1933 O O . VAL A 1 267 ? 6.290 9.844 -14.094 1.00 95.25 267 VAL A O 1
ATOM 1936 N N . ALA A 1 268 ? 6.640 11.418 -15.652 1.00 96.81 268 ALA A N 1
ATOM 1937 C CA . ALA A 1 268 ? 5.400 12.147 -15.400 1.00 96.81 268 ALA A CA 1
ATOM 1938 C C . ALA A 1 268 ? 4.150 11.299 -15.684 1.00 96.81 268 ALA A C 1
ATOM 1940 O O . ALA A 1 268 ? 3.246 11.252 -14.849 1.00 96.81 268 ALA A O 1
ATOM 1941 N N . VAL A 1 269 ? 4.111 10.582 -16.814 1.00 96.75 269 VAL A N 1
ATOM 1942 C CA . VAL A 1 269 ? 3.010 9.667 -17.163 1.00 96.75 269 VAL A CA 1
ATOM 1943 C C . VAL A 1 269 ? 2.854 8.575 -16.103 1.00 96.75 269 VAL A C 1
ATOM 1945 O O . VAL A 1 269 ? 1.740 8.326 -15.634 1.00 96.75 269 VAL A O 1
ATOM 1948 N N . GLY A 1 270 ? 3.962 7.965 -15.673 1.00 95.31 270 GLY A N 1
ATOM 1949 C CA . GLY A 1 270 ? 3.959 6.998 -14.577 1.00 95.31 270 GLY A CA 1
ATOM 1950 C C . GLY A 1 270 ? 3.455 7.613 -13.269 1.00 95.31 270 GLY A C 1
ATOM 1951 O O . GLY A 1 270 ? 2.486 7.127 -12.689 1.00 95.31 270 GLY A O 1
ATOM 1952 N N . ALA A 1 271 ? 4.070 8.704 -12.814 1.00 95.62 271 ALA A N 1
ATOM 1953 C CA . ALA A 1 271 ? 3.750 9.356 -11.546 1.00 95.62 271 ALA A CA 1
ATOM 1954 C C . ALA A 1 271 ? 2.279 9.799 -11.461 1.00 95.62 271 ALA A C 1
ATOM 1956 O O . ALA A 1 271 ? 1.631 9.566 -10.438 1.00 95.62 271 ALA A O 1
ATOM 1957 N N . LEU A 1 272 ? 1.728 10.372 -12.538 1.00 96.31 272 LEU A N 1
ATOM 1958 C CA . LEU A 1 272 ? 0.312 10.746 -12.623 1.00 96.31 272 LEU A CA 1
ATOM 1959 C C . LEU A 1 272 ? -0.604 9.524 -12.574 1.00 96.31 272 LEU A C 1
ATOM 1961 O O . LEU A 1 272 ? -1.569 9.522 -11.807 1.00 96.31 272 LEU A O 1
ATOM 1965 N N . GLY A 1 273 ? -0.291 8.487 -13.356 1.00 96.19 273 GLY A N 1
ATOM 1966 C CA . GLY A 1 273 ? -1.078 7.259 -13.396 1.00 96.19 273 GLY A CA 1
ATOM 1967 C C . GLY A 1 273 ? -1.119 6.566 -12.041 1.00 96.19 273 GLY A C 1
ATOM 1968 O O . GLY A 1 273 ? -2.192 6.388 -11.465 1.00 96.19 273 GLY A O 1
ATOM 1969 N N . PHE A 1 274 ? 0.049 6.247 -11.483 1.00 95.62 274 PHE A N 1
ATOM 1970 C CA . PHE A 1 274 ? 0.164 5.564 -10.196 1.00 95.62 274 PHE A CA 1
ATOM 1971 C C . PHE A 1 274 ? -0.379 6.412 -9.037 1.00 95.62 274 PHE A C 1
ATOM 1973 O O . PHE A 1 274 ? -1.115 5.895 -8.195 1.00 95.62 274 PHE A O 1
ATOM 1980 N N . GLY A 1 275 ? -0.084 7.715 -9.014 1.00 96.25 275 GLY A N 1
ATOM 1981 C CA . GLY A 1 275 ? -0.558 8.629 -7.975 1.00 96.25 275 GLY A CA 1
ATOM 1982 C C . GLY A 1 275 ? -2.075 8.798 -7.988 1.00 96.25 275 GLY A C 1
ATOM 1983 O O . GLY A 1 275 ? -2.740 8.575 -6.972 1.00 96.25 275 GLY A O 1
ATOM 1984 N N . GLY A 1 276 ? -2.637 9.140 -9.152 1.00 97.00 276 GLY A N 1
ATOM 1985 C CA . GLY A 1 276 ? -4.079 9.313 -9.332 1.00 97.00 276 GLY A CA 1
ATOM 1986 C C . GLY A 1 276 ? -4.853 8.029 -9.038 1.00 97.00 276 GLY A C 1
ATOM 1987 O O . GLY A 1 276 ? -5.859 8.053 -8.320 1.00 97.00 276 GLY A O 1
ATOM 1988 N N . PHE A 1 277 ? -4.345 6.890 -9.512 1.00 97.19 277 PHE A N 1
ATOM 1989 C CA . PHE A 1 277 ? -4.931 5.589 -9.225 1.00 97.19 277 PHE A CA 1
ATOM 1990 C C . PHE A 1 277 ? -4.854 5.218 -7.744 1.00 97.19 277 PHE A C 1
ATOM 1992 O O . PHE A 1 277 ? -5.858 4.799 -7.170 1.00 97.19 277 PHE A O 1
ATOM 1999 N N . GLY A 1 278 ? -3.701 5.398 -7.096 1.00 96.56 278 GLY A N 1
ATOM 2000 C CA . GLY A 1 278 ? -3.527 5.062 -5.685 1.00 96.56 278 GLY A CA 1
ATOM 2001 C C . GLY A 1 278 ? -4.455 5.867 -4.772 1.00 96.56 278 GLY A C 1
ATOM 2002 O O . GLY A 1 278 ? -5.091 5.307 -3.875 1.00 96.56 278 GLY A O 1
ATOM 2003 N N . VAL A 1 279 ? -4.639 7.162 -5.048 1.00 97.44 279 VAL A N 1
ATOM 2004 C CA . VAL A 1 279 ? -5.635 7.986 -4.341 1.00 97.44 279 VAL A CA 1
ATOM 2005 C C . VAL A 1 279 ? -7.049 7.446 -4.568 1.00 97.44 279 VAL A C 1
ATOM 2007 O O . VAL A 1 279 ? -7.816 7.286 -3.612 1.00 97.44 279 VAL A O 1
ATOM 2010 N N . ALA A 1 280 ? -7.404 7.111 -5.810 1.00 98.19 280 ALA A N 1
ATOM 2011 C CA . ALA A 1 280 ? -8.717 6.553 -6.110 1.00 98.19 280 ALA A CA 1
ATOM 2012 C C . ALA A 1 280 ? -8.958 5.197 -5.427 1.00 98.19 280 ALA A C 1
ATOM 2014 O O . ALA A 1 280 ? -10.049 4.963 -4.895 1.00 98.19 280 ALA A O 1
ATOM 2015 N N . ALA A 1 281 ? -7.943 4.335 -5.371 1.00 98.06 281 ALA A N 1
ATOM 2016 C CA . ALA A 1 281 ? -7.980 3.061 -4.665 1.00 98.06 281 ALA A CA 1
ATOM 2017 C C . ALA A 1 281 ? -8.218 3.268 -3.165 1.00 98.06 281 ALA A C 1
ATOM 2019 O O . ALA A 1 281 ? -9.101 2.628 -2.598 1.00 98.06 281 ALA A O 1
ATOM 2020 N N . ALA A 1 282 ? -7.541 4.232 -2.533 1.00 97.12 282 ALA A N 1
ATOM 2021 C CA . ALA A 1 282 ? -7.761 4.560 -1.124 1.00 97.12 282 ALA A CA 1
ATOM 2022 C C . ALA A 1 282 ? -9.210 5.008 -0.849 1.00 97.12 282 ALA A C 1
ATOM 2024 O O . ALA A 1 282 ? -9.869 4.494 0.061 1.00 97.12 282 ALA A O 1
ATOM 2025 N N . VAL A 1 283 ? -9.742 5.940 -1.649 1.00 98.06 283 VAL A N 1
ATOM 2026 C CA . VAL A 1 283 ? -11.111 6.463 -1.473 1.00 98.06 283 VAL A CA 1
ATOM 2027 C C . VAL A 1 283 ? -12.160 5.371 -1.693 1.00 98.06 283 VAL A C 1
ATOM 2029 O O . VAL A 1 283 ? -13.093 5.223 -0.894 1.00 98.06 283 VAL A O 1
ATOM 2032 N N . THR A 1 284 ? -12.017 4.588 -2.762 1.00 97.88 284 THR A N 1
ATOM 2033 C CA . THR A 1 284 ? -12.960 3.513 -3.096 1.00 97.88 284 THR A CA 1
ATOM 2034 C C . THR A 1 284 ? -12.880 2.358 -2.101 1.00 97.88 284 THR A C 1
ATOM 2036 O O . THR A 1 284 ? -13.931 1.888 -1.662 1.00 97.88 284 THR A O 1
ATOM 2039 N N . ALA A 1 285 ? -11.685 1.968 -1.644 1.00 97.50 285 ALA A N 1
ATOM 2040 C CA . ALA A 1 285 ? -11.496 0.966 -0.595 1.00 97.50 285 ALA A CA 1
ATOM 2041 C C . ALA A 1 285 ? -12.137 1.403 0.726 1.00 97.50 285 ALA A C 1
ATOM 2043 O O . ALA A 1 285 ? -12.881 0.631 1.332 1.00 97.50 285 ALA A O 1
ATOM 2044 N N . LEU A 1 286 ? -11.931 2.655 1.153 1.00 95.62 286 LEU A N 1
ATOM 2045 C CA . LEU A 1 286 ? -12.571 3.209 2.352 1.00 95.62 286 LEU A CA 1
ATOM 2046 C C . LEU A 1 286 ? -14.098 3.191 2.246 1.00 95.62 286 LEU A C 1
ATOM 2048 O O . LEU A 1 286 ? -14.784 2.798 3.195 1.00 95.62 286 LEU A O 1
ATOM 2052 N N . SER A 1 287 ? -14.634 3.605 1.097 1.00 95.94 287 SER A N 1
ATOM 2053 C CA . SER A 1 287 ? -16.071 3.574 0.822 1.00 95.94 287 SER A CA 1
ATOM 2054 C C . SER A 1 287 ? -16.619 2.145 0.853 1.00 95.94 287 SER A C 1
ATOM 2056 O O . SER A 1 287 ? -17.559 1.851 1.596 1.00 95.94 287 SER A O 1
ATOM 2058 N N . PHE A 1 288 ? -15.996 1.220 0.119 1.00 95.75 288 PHE A N 1
ATOM 205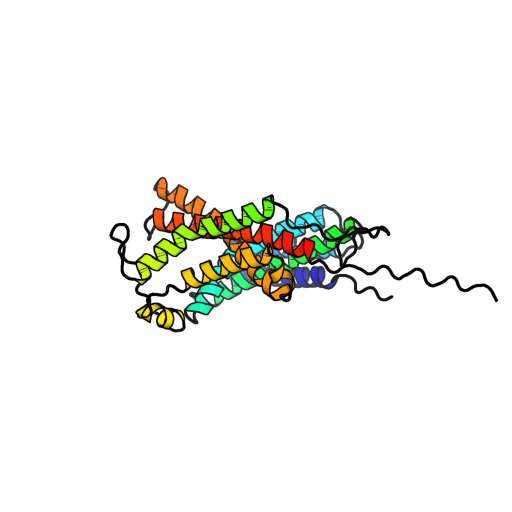9 C CA . PHE A 1 288 ? -16.391 -0.187 0.076 1.00 95.75 288 PHE A CA 1
ATOM 2060 C C . PHE A 1 288 ? -16.310 -0.835 1.459 1.00 95.75 288 PHE A C 1
ATOM 2062 O O . PHE A 1 288 ? -17.246 -1.514 1.885 1.00 95.75 288 PHE A O 1
ATOM 2069 N N . GLN A 1 289 ? -15.242 -0.568 2.214 1.00 93.81 289 GLN A N 1
ATOM 2070 C CA . GLN A 1 289 ? -15.071 -1.074 3.569 1.00 93.81 289 GLN A CA 1
ATOM 2071 C C . GLN A 1 289 ? -16.194 -0.601 4.489 1.00 93.81 289 GLN A C 1
ATOM 2073 O O . GLN A 1 289 ? -16.663 -1.412 5.282 1.00 93.81 289 GLN A O 1
ATOM 2078 N N . ARG A 1 290 ? -16.618 0.672 4.397 1.00 90.81 290 ARG A N 1
ATOM 2079 C CA . ARG A 1 290 ? -17.741 1.239 5.170 1.00 90.81 290 ARG A CA 1
ATOM 2080 C C . ARG A 1 290 ? -19.075 0.591 4.803 1.00 90.81 290 ARG A C 1
ATOM 2082 O O . ARG A 1 290 ? -19.799 0.194 5.707 1.00 90.81 290 ARG A O 1
ATOM 2089 N N . ARG A 1 291 ? -19.364 0.429 3.509 1.00 91.38 291 ARG A N 1
ATOM 2090 C CA . ARG A 1 291 ? -20.621 -0.180 3.033 1.00 91.38 291 ARG A CA 1
ATOM 2091 C C . ARG A 1 291 ? -20.749 -1.657 3.391 1.00 91.38 291 ARG A C 1
ATOM 2093 O O . ARG A 1 291 ? -21.848 -2.133 3.631 1.00 91.38 291 ARG A O 1
ATOM 2100 N N . THR A 1 292 ? -19.629 -2.373 3.451 1.00 91.25 292 THR A N 1
ATOM 2101 C CA . THR A 1 292 ? -19.619 -3.825 3.678 1.00 91.25 292 THR A CA 1
ATOM 2102 C C . THR A 1 292 ? -19.365 -4.222 5.134 1.00 91.25 292 THR A C 1
ATOM 2104 O O . THR A 1 292 ? -19.200 -5.409 5.416 1.00 91.25 292 THR A O 1
ATOM 2107 N N . ARG A 1 293 ? -19.262 -3.275 6.086 1.00 86.62 293 ARG A N 1
ATOM 2108 C CA . ARG A 1 293 ? -18.927 -3.591 7.492 1.00 86.62 293 ARG A CA 1
ATOM 2109 C C . ARG A 1 293 ? -19.872 -4.645 8.074 1.00 86.62 293 ARG A C 1
ATOM 2111 O O . ARG A 1 293 ? -21.063 -4.605 7.786 1.00 86.62 293 ARG A O 1
ATOM 2118 N N . PRO A 1 294 ? -19.357 -5.584 8.894 1.00 82.56 294 PRO A N 1
ATOM 2119 C CA . PRO A 1 294 ? -20.231 -6.516 9.586 1.00 82.56 294 PRO A CA 1
ATOM 2120 C C . PRO A 1 294 ? -21.167 -5.718 10.491 1.00 82.56 294 PRO A C 1
ATOM 2122 O O . PRO A 1 294 ? -20.699 -4.873 11.259 1.00 82.56 294 PRO A O 1
ATOM 2125 N N . ARG A 1 295 ? -22.463 -6.002 10.410 1.00 81.06 295 ARG A N 1
ATOM 2126 C CA . ARG A 1 295 ? -23.455 -5.464 11.337 1.00 81.06 295 ARG A CA 1
ATOM 2127 C C . ARG A 1 295 ? -23.478 -6.315 12.593 1.00 81.06 295 ARG A C 1
ATOM 2129 O O . ARG A 1 295 ? -23.350 -7.539 12.521 1.00 81.06 295 ARG A O 1
ATOM 2136 N N . CYS A 1 296 ? -23.601 -5.669 13.744 1.00 80.00 296 CYS A N 1
ATOM 2137 C CA . CYS A 1 296 ? -23.948 -6.393 14.955 1.00 80.00 296 CYS A CA 1
ATOM 2138 C C . CYS A 1 296 ? -25.464 -6.550 14.936 1.00 80.00 296 CYS A C 1
ATOM 2140 O O . CYS A 1 296 ? -26.176 -5.553 14.903 1.00 80.00 296 CYS A O 1
ATOM 2142 N N . VAL A 1 297 ? -25.949 -7.787 14.921 1.00 74.88 297 VAL A N 1
ATOM 2143 C CA . VAL A 1 297 ? -27.365 -8.048 15.174 1.00 74.88 297 VAL A CA 1
ATOM 2144 C C . VAL A 1 297 ? -27.577 -7.748 16.652 1.00 74.88 297 VAL A C 1
ATOM 2146 O O . VAL A 1 297 ? -26.890 -8.342 17.490 1.00 74.88 297 VAL A O 1
ATOM 2149 N N . ASN A 1 298 ? -28.441 -6.782 16.970 1.00 65.56 298 ASN A N 1
ATOM 2150 C CA . ASN A 1 298 ? -28.846 -6.564 18.353 1.00 65.56 298 ASN A CA 1
ATOM 2151 C C . ASN A 1 298 ? -29.427 -7.896 18.853 1.00 65.56 298 ASN A C 1
ATOM 2153 O O . ASN A 1 298 ? -30.248 -8.475 18.134 1.00 65.56 298 ASN A O 1
ATOM 2157 N N . PRO A 1 299 ? -29.013 -8.429 20.018 1.00 56.50 299 PRO A N 1
ATOM 2158 C CA . PRO A 1 299 ? -29.766 -9.511 20.628 1.00 56.50 299 PRO A CA 1
ATOM 2159 C C . PRO A 1 299 ? -31.203 -9.007 20.726 1.00 56.50 299 PRO A C 1
ATOM 2161 O O . PRO A 1 299 ? -31.419 -7.927 21.280 1.00 56.50 299 PRO A O 1
ATOM 2164 N N . GLN A 1 300 ? -32.166 -9.718 20.134 1.00 56.78 300 GLN A N 1
ATOM 2165 C CA . GLN A 1 300 ? -33.562 -9.403 20.414 1.00 56.78 300 GLN A CA 1
ATOM 2166 C C . GLN A 1 300 ? -33.720 -9.336 21.939 1.00 56.78 300 GLN A C 1
ATOM 2168 O O . GLN A 1 300 ? -33.109 -10.169 22.626 1.00 56.78 300 GLN A O 1
ATOM 2173 N N . PRO A 1 301 ? -34.459 -8.352 22.485 1.00 54.41 301 PRO A N 1
ATOM 2174 C CA . PRO A 1 301 ? -34.798 -8.380 23.897 1.00 54.41 301 PRO A CA 1
ATOM 2175 C C . PRO A 1 301 ? -35.383 -9.762 24.175 1.00 54.41 301 PRO A C 1
ATOM 2177 O O . PRO A 1 301 ? -36.302 -10.195 23.477 1.00 54.41 301 PRO A O 1
ATOM 2180 N N . LEU A 1 302 ? -34.758 -10.495 25.104 1.00 54.41 302 LEU A N 1
ATOM 2181 C CA . LEU A 1 302 ? -35.265 -11.795 25.530 1.00 54.41 302 LEU A CA 1
ATOM 2182 C C . LEU A 1 302 ? -36.754 -11.599 25.834 1.00 54.41 302 LEU A C 1
ATOM 2184 O O . LEU A 1 302 ? -37.067 -10.624 26.526 1.00 54.41 302 LEU A O 1
ATOM 2188 N N . PRO A 1 303 ? -37.658 -12.445 25.303 1.00 64.19 303 PRO A N 1
ATOM 2189 C CA . PRO A 1 303 ? -39.073 -12.316 25.611 1.00 64.19 303 PRO A CA 1
ATOM 2190 C C . PRO A 1 303 ? -39.201 -12.245 27.130 1.00 64.19 303 PRO A C 1
ATOM 2192 O O . PRO A 1 303 ? -38.611 -13.071 27.836 1.00 64.19 303 PRO A O 1
ATOM 2195 N N . HIS A 1 304 ? -39.872 -11.197 27.619 1.00 58.25 304 HIS A N 1
ATOM 2196 C CA . HIS A 1 304 ? -40.175 -11.052 29.034 1.00 58.25 304 HIS A CA 1
ATOM 2197 C C . HIS A 1 304 ? -40.770 -12.384 29.488 1.00 58.25 304 HIS A C 1
ATOM 2199 O O . HIS A 1 304 ? -41.813 -12.794 28.986 1.00 58.25 304 HIS A O 1
ATOM 2205 N N . ARG A 1 305 ? -40.067 -13.106 30.369 1.00 60.31 305 ARG A N 1
ATOM 2206 C CA . ARG A 1 305 ? -40.680 -14.240 31.054 1.00 60.31 305 ARG A CA 1
ATOM 2207 C C . ARG A 1 305 ? -41.836 -13.650 31.845 1.00 60.31 305 ARG A C 1
ATOM 2209 O O . ARG A 1 305 ? -41.590 -12.842 32.740 1.00 60.31 305 ARG A O 1
ATOM 2216 N N . GLU A 1 306 ? -43.059 -14.002 31.470 1.00 58.19 306 GLU A N 1
ATOM 2217 C CA . GLU A 1 306 ? -44.213 -13.727 32.312 1.00 58.19 306 GLU A CA 1
ATOM 2218 C C . GLU A 1 306 ? -43.950 -14.370 33.682 1.00 58.19 306 GLU A C 1
ATOM 2220 O O . GLU A 1 306 ? -43.483 -15.515 33.735 1.00 58.19 306 GLU A O 1
ATOM 2225 N N . PRO A 1 307 ? -44.135 -13.628 34.785 1.00 69.50 307 PRO A N 1
ATOM 2226 C CA . PRO A 1 307 ? -44.078 -14.217 36.110 1.00 69.50 307 PRO A CA 1
ATOM 2227 C C . PRO A 1 307 ? -45.209 -15.248 36.220 1.00 69.50 307 PRO A C 1
ATOM 2229 O O . PRO A 1 307 ? -46.381 -14.887 36.148 1.00 69.50 307 PRO A O 1
ATOM 2232 N N . SER A 1 308 ? -44.827 -16.522 36.328 1.00 73.81 308 SER A N 1
ATOM 2233 C CA . SER A 1 308 ? -45.701 -17.653 36.664 1.00 73.81 308 SER A CA 1
ATOM 2234 C C . SER A 1 308 ? -46.098 -17.635 38.131 1.00 73.81 308 SER A C 1
ATOM 2236 O O . SER A 1 308 ? -45.168 -17.394 38.939 1.00 73.81 308 SER A O 1
#

pLDDT: mean 91.09, std 9.68, range [44.69, 98.31]

Foldseek 3Di:
DPPPQQDLVLLVVLLVLLVVQLVQLVVCVVVVNNPVSVVSNVLSVLSNVLSVLLSDLQRDPCSLVSLQVSLVVLLLLLLCLLVQVLCCVQQVDGPD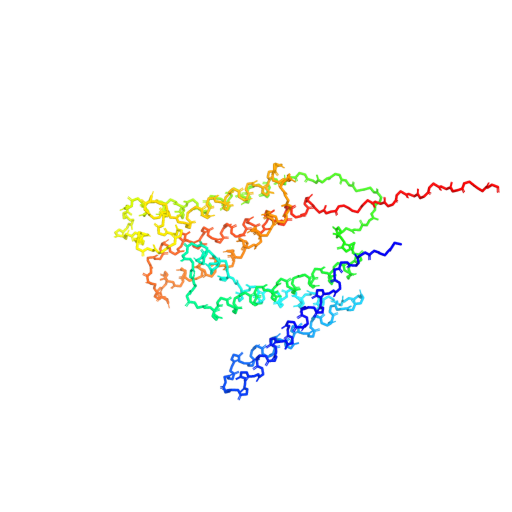PVSNVRSVSSNVSSVSSNSSSVSSVLSNVVADSFLRHDDDPDDDAQDAFDPVLVVLLVQLLVLLPLVLVVLLCLLVFHADPNDHDDQQCPGDDNSNVCSVVSHHSVSVVSVVLSVLSVLLNDPVVLVDDLCVNLVVLQSLLSLQVVLVVLVVVLVCVVVVVDDDPDDSVSSNSSSRNSNSSSNSSVSSSVSSCNSNGDDDDDPDDDPPDDDD

Mean predicted aligned error: 5.56 Å

Secondary structure (DSSP, 8-state):
-----S-THHHHHHHHHHHHHHHHHHHHHHTT-HHHHHHHHHHHHHHHHHHHHHTSSS--HHHHHHHHHHHHHHHHHTTTHHHHHHHHHHHS--S-HHHHHHHHHHHHHHHHHHHHHHHHHHHHTT--TTT-S---S-PPPPPPPPHHHHHHHHHHHHHHHHHHHHHHHHHTT--BTTBPPP-GGGS-HHHHHHHTTT--HHHHHHHHHHHHHHHHHSSGGGTS-HHHHHHHHHHHHTHHHHHHHHHHHHHHHHTTSS--SS-HHHHHHHHHHHHHHHHHHHHHHHHHHHHTPPPPPPPPPPP-----